Protein AF-0000000082917615 (afdb_homodimer)

Structure (mmCIF, N/CA/C/O backbone):
data_AF-0000000082917615-model_v1
#
loop_
_entity.id
_entity.type
_entity.pdbx_description
1 polymer 'RING-type domain-containing protein'
#
loop_
_atom_site.group_PDB
_atom_site.id
_atom_site.type_symbol
_atom_site.label_atom_id
_atom_site.label_alt_id
_atom_site.label_comp_id
_atom_site.label_asym_id
_atom_site.label_entity_id
_atom_site.label_seq_id
_atom_site.pdbx_PDB_ins_code
_atom_site.Cartn_x
_atom_site.Cartn_y
_atom_site.Cartn_z
_atom_site.occupancy
_atom_site.B_iso_or_equiv
_atom_site.auth_seq_id
_atom_site.auth_comp_id
_atom_site.auth_asym_id
_atom_site.auth_atom_id
_atom_site.pdbx_PDB_model_num
ATOM 1 N N . MET A 1 1 ? 18.453 4.844 -11.531 1 42.47 1 MET A N 1
ATOM 2 C CA . MET A 1 1 ? 17.359 3.93 -11.195 1 42.47 1 MET A CA 1
ATOM 3 C C . MET A 1 1 ? 17.75 3.031 -10.023 1 42.47 1 MET A C 1
ATOM 5 O O . MET A 1 1 ? 18.812 2.4 -10.047 1 42.47 1 MET A O 1
ATOM 9 N N . ASN A 1 2 ? 17.312 3.262 -8.828 1 56.78 2 ASN A N 1
ATOM 10 C CA . ASN A 1 2 ? 17.656 2.396 -7.703 1 56.78 2 ASN A CA 1
ATOM 11 C C . ASN A 1 2 ? 17.312 0.938 -7.996 1 56.78 2 ASN A C 1
ATOM 13 O O . ASN A 1 2 ? 16.219 0.631 -8.461 1 56.78 2 ASN A O 1
ATOM 17 N N . VAL A 1 3 ? 18.25 0.058 -8.102 1 67.5 3 VAL A N 1
ATOM 18 C CA . VAL A 1 3 ? 18.141 -1.36 -8.422 1 67.5 3 VAL A CA 1
ATOM 19 C C . VAL A 1 3 ? 16.969 -1.972 -7.656 1 67.5 3 VAL A C 1
ATOM 21 O O . VAL A 1 3 ? 16.375 -2.955 -8.102 1 67.5 3 VAL A O 1
ATOM 24 N N . ASP A 1 4 ? 16.578 -1.312 -6.652 1 82 4 ASP A N 1
ATOM 25 C CA . ASP A 1 4 ? 15.523 -1.866 -5.816 1 82 4 ASP A CA 1
ATOM 26 C C . ASP A 1 4 ? 14.141 -1.581 -6.414 1 82 4 ASP A C 1
ATOM 28 O O . ASP A 1 4 ? 13.133 -2.082 -5.918 1 82 4 ASP A O 1
ATOM 32 N N . ASP A 1 5 ? 14.188 -1.002 -7.613 1 92.38 5 ASP A N 1
ATOM 33 C CA . ASP A 1 5 ? 12.898 -0.649 -8.211 1 92.38 5 ASP A CA 1
ATOM 34 C C . ASP A 1 5 ? 12.68 -1.409 -9.516 1 92.38 5 ASP A C 1
ATOM 36 O O . ASP A 1 5 ? 11.805 -1.05 -10.312 1 92.38 5 ASP A O 1
ATOM 40 N N . CYS A 1 6 ? 13.539 -2.398 -9.688 1 96.88 6 CYS A N 1
ATOM 41 C CA . CYS A 1 6 ? 13.367 -3.25 -10.859 1 96.88 6 CYS A CA 1
ATOM 42 C C . CYS A 1 6 ? 13.117 -4.695 -10.453 1 96.88 6 CYS A C 1
ATOM 44 O O . CYS A 1 6 ? 13.594 -5.141 -9.406 1 96.88 6 CYS A O 1
ATOM 46 N N . CYS A 1 7 ? 12.414 -5.383 -11.281 1 98.31 7 CYS A N 1
ATOM 47 C CA . CYS A 1 7 ? 12.141 -6.801 -11.062 1 98.31 7 CYS A CA 1
ATOM 48 C C . CYS A 1 7 ? 13.43 -7.609 -11.055 1 98.31 7 CYS A C 1
ATOM 50 O O . CYS A 1 7 ? 14.273 -7.449 -11.945 1 98.31 7 CYS A O 1
ATOM 52 N N . ALA A 1 8 ? 13.602 -8.562 -10.156 1 97.5 8 ALA A N 1
ATOM 53 C CA . ALA A 1 8 ? 14.82 -9.359 -10 1 97.5 8 ALA A CA 1
ATOM 54 C C . ALA A 1 8 ? 14.922 -10.422 -11.086 1 97.5 8 ALA A C 1
ATOM 56 O O . ALA A 1 8 ? 15.969 -11.039 -11.266 1 97.5 8 ALA A O 1
ATOM 57 N N . VAL A 1 9 ? 13.844 -10.586 -11.82 1 97.38 9 VAL A N 1
ATOM 58 C CA . VAL A 1 9 ? 13.812 -11.664 -12.805 1 97.38 9 VAL A CA 1
ATOM 59 C C . VAL A 1 9 ? 13.922 -11.078 -14.211 1 97.38 9 VAL A C 1
ATOM 61 O O . VAL A 1 9 ? 14.836 -11.414 -14.969 1 97.38 9 VAL A O 1
ATOM 64 N N . CYS A 1 10 ? 13.148 -10.102 -14.578 1 97.94 10 CYS A N 1
ATOM 65 C CA . CYS A 1 10 ? 13.109 -9.625 -15.953 1 97.94 10 CYS A CA 1
ATOM 66 C C . CYS A 1 10 ? 13.773 -8.25 -16.062 1 97.94 10 CYS A C 1
ATOM 68 O O . CYS A 1 10 ? 13.93 -7.727 -17.172 1 97.94 10 CYS A O 1
ATOM 70 N N . ALA A 1 11 ? 14.016 -7.594 -15.023 1 97.25 11 ALA A N 1
ATOM 71 C CA . ALA A 1 11 ? 14.758 -6.34 -14.906 1 97.25 11 ALA A CA 1
ATOM 72 C C . ALA A 1 11 ? 13.914 -5.152 -15.352 1 97.25 11 ALA A C 1
ATOM 74 O O . ALA A 1 11 ? 14.406 -4.031 -15.461 1 97.25 11 ALA A O 1
ATOM 75 N N . GLU A 1 12 ? 12.609 -5.301 -15.562 1 97.5 12 GLU A N 1
ATOM 76 C CA . GLU A 1 12 ? 11.719 -4.18 -15.836 1 97.5 12 GLU A CA 1
ATOM 77 C C . GLU A 1 12 ? 11.391 -3.41 -14.562 1 97.5 12 GLU A C 1
ATOM 79 O O . GLU A 1 12 ? 11.469 -3.959 -13.461 1 97.5 12 GLU A O 1
ATOM 84 N N . PRO A 1 13 ? 11.008 -2.191 -14.766 1 97.19 13 PRO A N 1
ATOM 85 C CA . PRO A 1 13 ? 10.602 -1.439 -13.578 1 97.19 13 PRO A CA 1
ATOM 86 C C . PRO A 1 13 ? 9.414 -2.068 -12.852 1 97.19 13 PRO A C 1
ATOM 88 O O . PRO A 1 13 ? 8.469 -2.529 -13.5 1 97.19 13 PRO A O 1
ATOM 91 N N . LEU A 1 14 ? 9.469 -2.043 -11.5 1 98.12 14 LEU A N 1
ATOM 92 C CA . LEU A 1 14 ? 8.391 -2.588 -10.695 1 98.12 14 LEU A CA 1
ATOM 93 C C . LEU A 1 14 ? 7.215 -1.619 -10.633 1 98.12 14 LEU A C 1
ATOM 95 O O . LEU A 1 14 ? 7.383 -0.457 -10.258 1 98.12 14 LEU A O 1
ATOM 99 N N . GLU A 1 15 ? 6.121 -2.037 -11.102 1 98.19 15 GLU A N 1
ATOM 100 C CA . GLU A 1 15 ? 4.863 -1.318 -10.906 1 98.19 15 GLU A CA 1
ATOM 101 C C . GLU A 1 15 ? 3.92 -2.092 -9.992 1 98.19 15 GLU A C 1
ATOM 103 O O . GLU A 1 15 ? 3.303 -1.514 -9.102 1 98.19 15 GLU A O 1
ATOM 108 N N . TRP A 1 16 ? 3.809 -3.328 -10.305 1 98.81 16 TRP A N 1
ATOM 109 C CA . TRP A 1 16 ? 3.035 -4.289 -9.523 1 98.81 16 TRP A CA 1
ATOM 110 C C . TRP A 1 16 ? 3.92 -5.43 -9.031 1 98.81 16 TRP A C 1
ATOM 112 O O . TRP A 1 16 ? 4.926 -5.762 -9.664 1 98.81 16 TRP A O 1
ATOM 122 N N . THR A 1 17 ? 3.537 -5.98 -7.906 1 98.81 17 THR A N 1
ATOM 123 C CA . THR A 1 17 ? 4.285 -7.102 -7.344 1 98.81 17 THR A CA 1
ATOM 124 C C . THR A 1 17 ? 3.342 -8.109 -6.703 1 98.81 17 THR A C 1
ATOM 126 O O . THR A 1 17 ? 2.131 -7.887 -6.637 1 98.81 17 THR A O 1
ATOM 129 N N . GLY A 1 18 ? 3.83 -9.25 -6.367 1 98.81 18 GLY A N 1
ATOM 130 C CA . GLY A 1 18 ? 3.148 -10.227 -5.535 1 98.81 18 GLY A CA 1
ATOM 131 C C . GLY A 1 18 ? 3.732 -10.336 -4.137 1 98.81 18 GLY A C 1
ATOM 132 O O . GLY A 1 18 ? 4.945 -10.484 -3.975 1 98.81 18 GLY A O 1
ATOM 133 N N . VAL A 1 19 ? 2.828 -10.234 -3.166 1 98.62 19 VAL A N 1
ATOM 134 C CA . VAL A 1 19 ? 3.318 -10.32 -1.795 1 98.62 19 VAL A CA 1
ATOM 135 C C . VAL A 1 19 ? 2.572 -11.43 -1.05 1 98.62 19 VAL A C 1
ATOM 137 O O . VAL A 1 19 ? 1.389 -11.664 -1.304 1 98.62 19 VAL A O 1
ATOM 140 N N . SER A 1 20 ? 3.281 -12.102 -0.213 1 98.62 20 SER A N 1
ATOM 141 C CA . SER A 1 20 ? 2.721 -13.086 0.709 1 98.62 20 SER A CA 1
ATOM 142 C C . SER A 1 20 ? 3.182 -12.828 2.139 1 98.62 20 SER A C 1
ATOM 144 O O . SER A 1 20 ? 3.596 -11.711 2.473 1 98.62 20 SER A O 1
ATOM 146 N N . ILE A 1 21 ? 2.947 -13.805 2.99 1 98.12 21 ILE A N 1
ATOM 147 C CA . ILE A 1 21 ? 3.184 -13.609 4.414 1 98.12 21 ILE A CA 1
ATOM 148 C C . ILE A 1 21 ? 4.68 -13.453 4.672 1 98.12 21 ILE A C 1
ATOM 150 O O . ILE A 1 21 ? 5.082 -12.828 5.656 1 98.12 21 ILE A O 1
ATOM 154 N N . CYS A 1 22 ? 5.527 -13.922 3.732 1 98.19 22 CYS A N 1
ATOM 155 C CA . CYS A 1 22 ? 6.973 -13.82 3.92 1 98.19 22 CYS A CA 1
ATOM 156 C C . CYS A 1 22 ? 7.461 -12.406 3.627 1 98.19 22 CYS A C 1
ATOM 158 O O . CYS A 1 22 ? 8.578 -12.039 4.004 1 98.19 22 CYS A O 1
ATOM 160 N N . GLY A 1 23 ? 6.68 -11.68 2.854 1 97.12 23 GLY A N 1
ATOM 161 C CA . GLY A 1 23 ? 6.906 -10.25 2.73 1 97.12 23 GLY A CA 1
ATOM 162 C C . GLY A 1 23 ? 7.797 -9.891 1.558 1 97.12 23 GLY A C 1
ATOM 163 O O . GLY A 1 23 ? 7.984 -8.711 1.254 1 97.12 23 GLY A O 1
ATOM 164 N N . HIS A 1 24 ? 8.328 -10.836 0.822 1 98.12 24 HIS A N 1
ATOM 165 C CA . HIS A 1 24 ? 9.195 -10.523 -0.31 1 98.12 24 HIS A CA 1
ATOM 166 C C . HIS A 1 24 ? 8.391 -9.93 -1.465 1 98.12 24 HIS A C 1
ATOM 168 O O . HIS A 1 24 ? 7.277 -10.375 -1.745 1 98.12 24 HIS A O 1
ATOM 174 N N . LYS A 1 25 ? 8.977 -8.945 -2.129 1 97.88 25 LYS A N 1
ATOM 175 C CA . LYS A 1 25 ? 8.25 -8.18 -3.139 1 97.88 25 LYS A CA 1
ATOM 176 C C . LYS A 1 25 ? 9.164 -7.789 -4.297 1 97.88 25 LYS A C 1
ATOM 178 O O . LYS A 1 25 ? 8.922 -6.785 -4.969 1 97.88 25 LYS A O 1
ATOM 183 N N . GLU A 1 26 ? 10.273 -8.555 -4.539 1 97.69 26 GLU A N 1
ATOM 184 C CA . GLU A 1 26 ? 11.344 -8.164 -5.449 1 97.69 26 GLU A CA 1
ATOM 185 C C . GLU A 1 26 ? 11.016 -8.562 -6.887 1 97.69 26 GLU A C 1
ATOM 187 O O . GLU A 1 26 ? 11.742 -8.188 -7.816 1 97.69 26 GLU A O 1
ATOM 192 N N . TH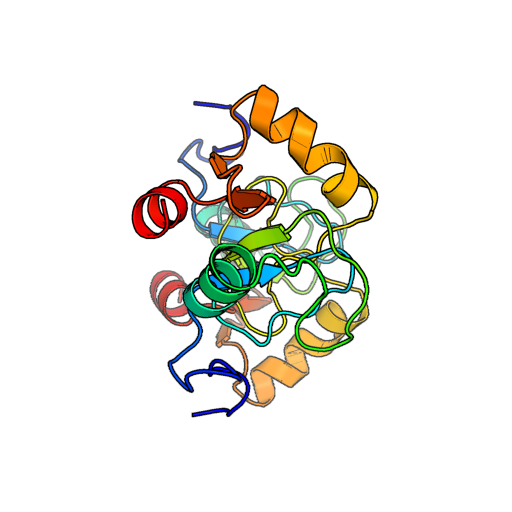R A 1 27 ? 9.953 -9.242 -7.09 1 98.31 27 THR A N 1
ATOM 193 C CA . THR A 1 27 ? 9.602 -9.734 -8.422 1 98.31 27 THR A CA 1
ATOM 194 C C . THR A 1 27 ? 8.273 -9.141 -8.883 1 98.31 27 THR A C 1
ATOM 196 O O . THR A 1 27 ? 7.324 -9.047 -8.102 1 98.31 27 THR A O 1
ATOM 199 N N . CYS A 1 28 ? 8.211 -8.773 -10.148 1 98.81 28 CYS A N 1
ATOM 200 C CA . CYS A 1 28 ? 7 -8.133 -10.656 1 98.81 28 CYS A CA 1
ATOM 201 C C . CYS A 1 28 ? 5.855 -9.133 -10.758 1 98.81 28 CYS A C 1
ATOM 203 O O . CYS A 1 28 ? 6.082 -10.344 -10.781 1 98.81 28 CYS A O 1
ATOM 205 N N . SER A 1 29 ? 4.75 -8.586 -10.875 1 98.88 29 SER A N 1
ATOM 206 C CA . SER A 1 29 ? 3.545 -9.406 -10.875 1 98.88 29 SER A CA 1
ATOM 207 C C . SER A 1 29 ? 3.529 -10.359 -12.07 1 98.88 29 SER A C 1
ATOM 209 O O . SER A 1 29 ? 3.076 -11.5 -11.961 1 98.88 29 SER A O 1
ATOM 211 N N . LYS A 1 30 ? 4.012 -9.898 -13.227 1 98.81 30 LYS A N 1
ATOM 212 C CA . LYS A 1 30 ? 4.012 -10.734 -14.43 1 98.81 30 LYS A CA 1
ATOM 213 C C . LYS A 1 30 ? 4.906 -11.961 -14.242 1 98.81 30 LYS A C 1
ATOM 215 O O . LYS A 1 30 ? 4.512 -13.078 -14.578 1 98.81 30 LYS A O 1
ATOM 220 N N . CYS A 1 31 ? 6.031 -11.766 -13.727 1 98.81 31 CYS A N 1
ATOM 221 C CA . CYS A 1 31 ? 6.969 -12.859 -13.516 1 98.81 31 CYS A CA 1
ATOM 222 C C . CYS A 1 31 ? 6.461 -13.82 -12.445 1 98.81 31 CYS A C 1
ATOM 224 O O . CYS A 1 31 ? 6.613 -15.031 -12.57 1 98.81 31 CYS A O 1
ATOM 226 N N . VAL A 1 32 ? 5.875 -13.32 -11.367 1 98.81 32 VAL A N 1
ATOM 227 C CA . VAL A 1 32 ? 5.309 -14.164 -10.32 1 98.81 32 VAL A CA 1
ATOM 228 C C . VAL A 1 32 ? 4.18 -15.023 -10.898 1 98.81 32 VAL A C 1
ATOM 230 O O . VAL A 1 32 ? 4.117 -16.234 -10.648 1 98.81 32 VAL A O 1
ATOM 233 N N . ALA A 1 33 ? 3.318 -14.359 -11.688 1 98.81 33 ALA A N 1
ATOM 234 C CA . ALA A 1 33 ? 2.207 -15.094 -12.289 1 98.81 33 ALA A CA 1
ATOM 235 C C . ALA A 1 33 ? 2.711 -16.203 -13.211 1 98.81 33 ALA A C 1
ATOM 237 O O . ALA A 1 33 ? 2.217 -17.328 -13.164 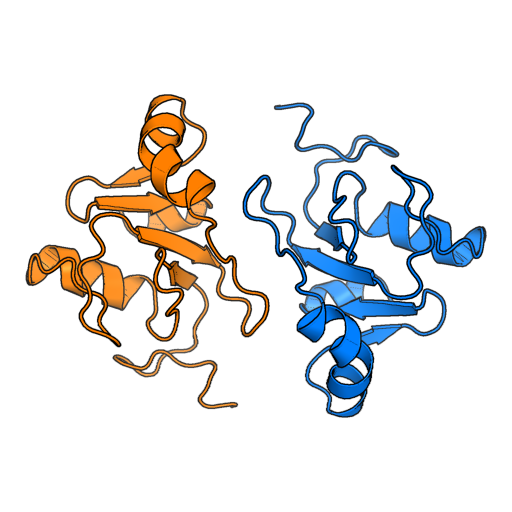1 98.81 33 ALA A O 1
ATOM 238 N N . ARG A 1 34 ? 3.682 -15.805 -13.984 1 98.5 34 ARG A N 1
ATOM 239 C CA . ARG A 1 34 ? 4.258 -16.797 -14.883 1 98.5 34 ARG A CA 1
ATOM 240 C C . ARG A 1 34 ? 4.859 -17.969 -14.109 1 98.5 34 ARG A C 1
ATOM 242 O O . ARG A 1 34 ? 4.68 -19.125 -14.492 1 98.5 34 ARG A O 1
ATOM 249 N N . TRP A 1 35 ? 5.57 -17.672 -13.055 1 98.44 35 TRP A N 1
ATOM 250 C CA . TRP A 1 35 ? 6.199 -18.688 -12.203 1 98.44 35 TRP A CA 1
ATOM 251 C C . TRP A 1 35 ? 5.164 -19.672 -11.68 1 98.44 35 TRP A C 1
ATOM 253 O O . TRP A 1 35 ? 5.359 -20.891 -11.773 1 98.44 35 TRP A O 1
ATOM 263 N N . ARG A 1 36 ? 4.117 -19.172 -11.273 1 98.38 36 ARG A N 1
ATOM 264 C CA . ARG A 1 36 ? 3.098 -20.031 -10.672 1 98.38 36 ARG A CA 1
ATOM 265 C C . ARG A 1 36 ? 2.283 -20.75 -11.75 1 98.38 36 ARG A C 1
ATOM 267 O O . ARG A 1 36 ? 1.837 -21.875 -11.547 1 98.38 36 ARG A O 1
ATOM 274 N N . PHE A 1 37 ? 2.049 -20.125 -12.828 1 98.62 37 PHE A N 1
ATOM 275 C CA . PHE A 1 37 ? 1.216 -20.688 -13.883 1 98.62 37 PHE A CA 1
ATOM 276 C C . PHE A 1 37 ? 1.97 -21.766 -14.648 1 98.62 37 PHE A C 1
ATOM 278 O O . PHE A 1 37 ? 1.432 -22.844 -14.898 1 98.62 37 PHE A O 1
ATOM 285 N N . VAL A 1 38 ? 3.166 -21.531 -15 1 98.12 38 VAL A N 1
ATOM 286 C CA . VAL A 1 38 ? 3.916 -22.422 -15.883 1 98.12 38 VAL A CA 1
ATOM 287 C C . VAL A 1 38 ? 4.605 -23.5 -15.062 1 98.12 38 VAL A C 1
ATOM 289 O O . VAL A 1 38 ? 4.523 -24.688 -15.391 1 98.12 38 VAL A O 1
ATOM 292 N N . LEU A 1 39 ? 5.238 -23.031 -13.914 1 97.94 39 LEU A N 1
ATOM 293 C CA . LEU A 1 39 ? 6.031 -23.984 -13.133 1 97.94 39 LEU A CA 1
ATOM 294 C C . LEU A 1 39 ? 5.172 -24.672 -12.078 1 97.94 39 LEU A C 1
ATOM 296 O O . LEU A 1 39 ? 5.586 -25.672 -11.484 1 97.94 39 LEU A O 1
ATOM 300 N N . LYS A 1 40 ? 4.059 -24.078 -11.773 1 97.75 40 LYS A N 1
ATOM 301 C CA . LYS A 1 40 ? 3.146 -24.594 -10.758 1 97.75 40 LYS A CA 1
ATOM 302 C C . LYS A 1 40 ? 3.828 -24.688 -9.398 1 97.75 40 LYS A C 1
ATOM 304 O O . LYS A 1 40 ? 3.623 -25.656 -8.656 1 97.75 40 LYS A O 1
ATOM 309 N N . ASP A 1 41 ? 4.711 -23.781 -9.172 1 97.88 41 ASP A N 1
ATOM 310 C CA . ASP A 1 41 ? 5.457 -23.688 -7.918 1 97.88 41 ASP A CA 1
ATOM 311 C C . ASP A 1 41 ? 4.98 -22.484 -7.086 1 97.88 41 ASP A C 1
ATOM 313 O O . ASP A 1 41 ? 5.043 -21.344 -7.539 1 97.88 41 ASP A O 1
ATOM 317 N N . THR A 1 42 ? 4.531 -22.75 -5.82 1 98.38 42 THR A N 1
ATOM 318 C CA . THR A 1 42 ? 3.949 -21.719 -4.973 1 98.38 42 THR A CA 1
ATOM 319 C C . THR A 1 42 ? 4.969 -21.203 -3.959 1 98.38 42 THR A C 1
ATOM 321 O O . THR A 1 42 ? 4.645 -20.375 -3.111 1 98.38 42 THR A O 1
ATOM 324 N N . ARG A 1 43 ? 6.16 -21.719 -4.039 1 98.44 43 ARG A N 1
ATOM 325 C CA . ARG A 1 43 ? 7.195 -21.219 -3.135 1 98.44 43 ARG A CA 1
ATOM 326 C C . ARG A 1 43 ? 7.609 -19.797 -3.496 1 98.44 43 ARG A C 1
ATOM 328 O O . ARG A 1 43 ? 7.645 -19.438 -4.676 1 98.44 43 ARG A O 1
ATOM 335 N N . CYS A 1 44 ? 7.891 -19.031 -2.498 1 98.5 44 CYS A N 1
ATOM 336 C CA . CYS A 1 44 ? 8.461 -17.703 -2.725 1 98.5 44 CYS A CA 1
ATOM 337 C C . CYS A 1 44 ? 9.711 -17.797 -3.588 1 98.5 44 CYS A C 1
ATOM 339 O O . CYS A 1 44 ? 10.578 -18.641 -3.355 1 98.5 44 CYS A O 1
ATOM 341 N N . MET A 1 45 ? 9.891 -16.875 -4.547 1 96.94 45 MET A N 1
ATOM 342 C CA . MET A 1 45 ? 11.016 -16.922 -5.48 1 96.94 45 MET A CA 1
ATOM 343 C C . MET A 1 45 ? 12.305 -16.469 -4.805 1 96.94 45 MET A C 1
ATOM 345 O O . MET A 1 45 ? 13.398 -16.672 -5.332 1 96.94 45 MET A O 1
ATOM 349 N N . VAL A 1 46 ? 12.156 -15.938 -3.633 1 97.25 46 VAL A N 1
ATOM 350 C CA . VAL A 1 46 ? 13.297 -15.359 -2.941 1 97.25 46 VAL A CA 1
ATOM 351 C C . VAL A 1 46 ? 13.719 -16.266 -1.786 1 97.25 46 VAL A C 1
ATOM 353 O O . VAL A 1 46 ? 14.875 -16.703 -1.713 1 97.25 46 VAL A O 1
ATOM 356 N N . CYS A 1 47 ? 12.781 -16.719 -0.943 1 98.44 47 CYS A N 1
ATOM 357 C CA . CYS A 1 47 ? 13.156 -17.438 0.27 1 98.44 47 CYS A CA 1
ATOM 358 C C . CYS A 1 47 ? 12.773 -18.906 0.166 1 98.44 47 CYS A C 1
ATOM 360 O O . CYS A 1 47 ? 13.102 -19.703 1.048 1 98.44 47 CYS A O 1
ATOM 362 N N . LYS A 1 48 ? 12.023 -19.203 -0.698 1 98.19 48 LYS A N 1
ATOM 363 C CA . LYS A 1 48 ? 11.664 -20.562 -1.073 1 98.19 48 LYS A CA 1
ATOM 364 C C . LYS A 1 48 ? 10.656 -21.156 -0.093 1 98.19 48 LYS A C 1
ATOM 366 O O . LYS A 1 48 ? 10.312 -22.328 -0.181 1 98.19 48 LYS A O 1
ATOM 371 N N . THR A 1 49 ? 10.141 -20.391 0.793 1 98.56 49 THR A N 1
ATOM 372 C CA . THR A 1 49 ? 9.086 -20.875 1.68 1 98.56 49 THR A CA 1
ATOM 373 C C . THR A 1 49 ? 7.777 -21.047 0.92 1 98.56 49 THR A C 1
ATOM 375 O O . THR A 1 49 ? 7.473 -20.266 0.016 1 98.56 49 THR A O 1
ATOM 378 N N . GLU A 1 50 ? 7.043 -22.062 1.34 1 98.62 50 GLU A N 1
ATOM 379 C CA . GLU A 1 50 ? 5.746 -22.297 0.717 1 98.62 50 GLU A CA 1
ATOM 380 C C . GLU A 1 50 ? 4.789 -21.125 0.971 1 98.62 50 GLU A C 1
ATOM 382 O O . GLU A 1 50 ? 4.574 -20.734 2.119 1 98.62 50 GLU A O 1
ATOM 387 N N . GLN A 1 51 ? 4.289 -20.578 -0.066 1 98.5 51 GLN A N 1
ATOM 388 C CA . GLN A 1 51 ? 3.324 -19.484 -0.027 1 98.5 51 GLN A CA 1
ATOM 389 C C . GLN A 1 51 ? 2.084 -19.812 -0.85 1 98.5 51 GLN A C 1
ATOM 391 O O . GLN A 1 51 ? 1.969 -19.406 -2.006 1 98.5 51 GLN A O 1
ATOM 396 N N . PRO A 1 52 ? 1.162 -20.5 -0.316 1 98.31 52 PRO A N 1
ATOM 397 C CA . PRO A 1 52 ? 0.011 -20.969 -1.091 1 98.31 52 PRO A CA 1
ATOM 398 C C . PRO A 1 52 ? -0.818 -19.812 -1.669 1 98.31 52 PRO A C 1
ATOM 400 O O . PRO A 1 52 ? -1.441 -19.969 -2.723 1 98.31 52 PRO A O 1
ATOM 403 N N . ARG A 1 53 ? -0.876 -18.703 -0.972 1 98.62 53 ARG A N 1
ATOM 404 C CA . ARG A 1 53 ? -1.636 -17.531 -1.428 1 98.62 53 ARG A CA 1
ATOM 405 C C . ARG A 1 53 ? -0.719 -16.344 -1.666 1 98.62 53 ARG A C 1
ATOM 407 O O . ARG A 1 53 ? 0.231 -16.125 -0.912 1 98.62 53 ARG A O 1
ATOM 414 N N . ILE A 1 54 ? -1.067 -15.594 -2.678 1 98.81 54 ILE A N 1
ATOM 415 C CA . ILE A 1 54 ? -0.279 -14.414 -3.006 1 98.81 54 ILE A CA 1
ATOM 416 C C . ILE A 1 54 ? -1.208 -13.258 -3.361 1 98.81 54 ILE A C 1
ATOM 418 O O . ILE A 1 54 ? -2.223 -13.453 -4.035 1 98.81 54 ILE A O 1
ATOM 422 N N . LEU A 1 55 ? -0.918 -12.125 -2.791 1 98.94 55 LEU A N 1
ATOM 423 C CA . LEU A 1 55 ? -1.64 -10.906 -3.145 1 98.94 55 LEU A CA 1
ATOM 424 C C . LEU A 1 55 ? -0.855 -10.086 -4.16 1 98.94 55 LEU A C 1
ATOM 426 O O . LEU A 1 55 ? 0.289 -9.703 -3.908 1 98.94 55 LEU A O 1
ATOM 430 N N . PHE A 1 56 ? -1.419 -9.891 -5.293 1 98.94 56 PHE A N 1
ATOM 431 C CA . PHE A 1 56 ? -0.873 -8.961 -6.277 1 98.94 56 PHE A CA 1
ATOM 432 C C . PHE A 1 56 ? -1.336 -7.535 -5.992 1 98.94 56 PHE A C 1
ATOM 434 O O . PHE A 1 56 ? -2.537 -7.27 -5.914 1 98.94 56 PHE A O 1
ATOM 441 N N . THR A 1 57 ? -0.405 -6.629 -5.824 1 98.88 57 THR A N 1
ATOM 442 C CA . THR A 1 57 ? -0.693 -5.27 -5.379 1 98.88 57 THR A CA 1
ATOM 443 C C . THR A 1 57 ? 0.309 -4.281 -5.973 1 98.88 57 THR A C 1
ATOM 445 O O . THR A 1 57 ? 1.281 -4.688 -6.613 1 98.88 57 THR A O 1
ATOM 448 N N . ARG A 1 58 ? 0.012 -3.045 -5.852 1 98.5 58 ARG A N 1
ATOM 449 C CA . ARG A 1 58 ? 0.912 -2 -6.328 1 98.5 58 ARG A CA 1
ATOM 450 C C . ARG A 1 58 ? 2.23 -2.021 -5.562 1 98.5 58 ARG A C 1
ATOM 452 O O . ARG A 1 58 ? 2.242 -2.166 -4.34 1 98.5 58 ARG A O 1
ATOM 459 N N . PHE A 1 59 ? 3.316 -1.93 -6.371 1 98.38 59 PHE A N 1
ATOM 460 C CA . PHE A 1 59 ? 4.629 -1.794 -5.75 1 98.38 59 PHE A CA 1
ATOM 461 C C . PHE A 1 59 ? 4.883 -0.353 -5.328 1 98.38 59 PHE A C 1
ATOM 463 O O . PHE A 1 59 ? 4.781 0.567 -6.141 1 98.38 59 PHE A O 1
ATOM 470 N N . MET A 1 60 ? 5.199 -0.172 -4.062 1 97.19 60 MET A N 1
ATOM 471 C CA . MET A 1 60 ? 5.445 1.161 -3.516 1 97.19 60 MET A CA 1
ATOM 472 C C . MET A 1 60 ? 6.734 1.189 -2.705 1 97.19 60 MET A C 1
ATOM 474 O O . MET A 1 60 ? 6.793 1.814 -1.644 1 97.19 60 MET A O 1
ATOM 478 N N . GLY A 1 61 ? 7.742 0.407 -3.205 1 95.31 61 GLY A N 1
ATOM 479 C CA . GLY A 1 61 ? 8.992 0.348 -2.471 1 95.31 61 GLY A CA 1
ATOM 480 C C . GLY A 1 61 ? 8.828 -0.127 -1.039 1 95.31 61 GLY A C 1
ATOM 481 O O . GLY A 1 61 ? 8.172 -1.14 -0.789 1 95.31 61 GLY A O 1
ATOM 482 N N . ASP A 1 62 ? 9.406 0.58 -0.101 1 95.06 62 ASP A N 1
ATOM 483 C CA . ASP A 1 62 ? 9.367 0.227 1.315 1 95.06 62 ASP A CA 1
ATOM 484 C C . ASP A 1 62 ? 7.957 0.357 1.881 1 95.06 62 ASP A C 1
ATOM 486 O O . ASP A 1 62 ? 7.672 -0.145 2.971 1 95.06 62 ASP A O 1
ATOM 490 N N . PHE A 1 63 ? 7.086 0.992 1.137 1 96.88 63 PHE A N 1
ATOM 491 C CA . PHE A 1 63 ? 5.742 1.263 1.629 1 96.88 63 PHE A CA 1
ATOM 492 C C . PHE A 1 63 ? 4.734 0.306 1.004 1 96.88 63 PHE A C 1
ATOM 494 O O . PHE A 1 63 ? 3.523 0.472 1.174 1 96.88 63 PHE A O 1
ATOM 501 N N . THR A 1 64 ? 5.211 -0.733 0.335 1 97.88 64 THR A N 1
ATOM 502 C CA . THR A 1 64 ? 4.348 -1.759 -0.238 1 97.88 64 THR A CA 1
ATOM 503 C C . THR A 1 64 ? 3.572 -2.488 0.856 1 97.88 64 THR A C 1
ATOM 505 O O . THR A 1 64 ? 4.094 -2.713 1.949 1 97.88 64 THR A O 1
ATOM 508 N N . THR A 1 65 ? 2.35 -2.83 0.494 1 97.5 65 THR A N 1
ATOM 509 C CA . THR A 1 65 ? 1.461 -3.555 1.395 1 97.5 65 THR A CA 1
ATOM 510 C C . THR A 1 65 ? 2.172 -4.762 2.002 1 97.5 65 THR A C 1
ATOM 512 O O . THR A 1 65 ? 2.842 -5.516 1.294 1 97.5 65 THR A O 1
ATOM 515 N N . ARG A 1 66 ? 2.047 -4.871 3.309 1 95.94 66 ARG A N 1
ATOM 516 C CA . ARG A 1 66 ? 2.455 -6.074 4.027 1 95.94 66 ARG A CA 1
ATOM 517 C C . ARG A 1 66 ? 1.249 -6.785 4.633 1 95.94 66 ARG A C 1
ATOM 519 O O . ARG A 1 66 ? 0.425 -6.164 5.305 1 95.94 66 ARG A O 1
ATOM 526 N N . LEU A 1 67 ? 1.183 -8 4.418 1 97.62 67 LEU A N 1
ATOM 527 C CA . LEU A 1 67 ? 0.043 -8.734 4.953 1 97.62 67 LEU A CA 1
ATOM 528 C C . LEU A 1 67 ? 0.3 -9.164 6.395 1 97.62 67 LEU A C 1
ATOM 530 O O . LEU A 1 67 ? 1.331 -9.773 6.691 1 97.62 67 LEU A O 1
ATOM 534 N N . THR A 1 68 ? -0.637 -8.883 7.227 1 95.38 68 THR A N 1
ATOM 535 C CA . THR A 1 68 ? -0.646 -9.547 8.523 1 95.38 68 THR A CA 1
ATOM 536 C C . THR A 1 68 ? -1.103 -10.992 8.391 1 95.38 68 THR A C 1
ATOM 538 O O . THR A 1 68 ? -1.657 -11.383 7.359 1 95.38 68 THR A O 1
ATOM 541 N N . ALA A 1 69 ? -0.888 -11.758 9.445 1 96.94 69 ALA A N 1
ATOM 542 C CA . ALA A 1 69 ? -1.364 -13.141 9.453 1 96.94 69 ALA A CA 1
ATOM 543 C C . ALA A 1 69 ? -2.873 -13.195 9.227 1 96.94 69 ALA A C 1
ATOM 545 O O . ALA A 1 69 ? -3.365 -14.055 8.484 1 96.94 69 ALA A O 1
ATOM 546 N N . GLU A 1 70 ? -3.561 -12.297 9.82 1 96.75 70 GLU A N 1
ATOM 547 C CA . GLU A 1 70 ? -5.012 -12.242 9.695 1 96.75 70 GLU A CA 1
ATOM 548 C C . GLU A 1 70 ? -5.434 -11.93 8.258 1 96.75 70 GLU A C 1
ATOM 550 O O . GLU A 1 70 ? -6.312 -12.586 7.707 1 96.75 70 GLU A O 1
ATOM 555 N N . GLN A 1 71 ? -4.816 -10.977 7.719 1 97.25 71 GLN A N 1
ATOM 556 C CA . GLN A 1 71 ? -5.141 -10.586 6.348 1 97.25 71 GLN A CA 1
ATOM 557 C C . GLN A 1 71 ? -4.855 -11.727 5.371 1 97.25 71 GLN A C 1
ATOM 559 O O . GLN A 1 71 ? -5.648 -11.992 4.469 1 97.25 71 GLN A O 1
ATOM 564 N N . TYR A 1 72 ? -3.727 -12.32 5.609 1 98.38 72 TYR A N 1
ATOM 565 C CA . TYR A 1 72 ? -3.322 -13.438 4.762 1 98.38 72 TYR A CA 1
ATOM 566 C C . TYR A 1 72 ? -4.348 -14.562 4.82 1 98.38 72 TYR A C 1
ATOM 568 O O . TYR A 1 72 ? -4.766 -15.086 3.783 1 98.38 72 TYR A O 1
ATOM 576 N N . ASP A 1 73 ? -4.793 -14.906 5.98 1 98.06 73 ASP A N 1
ATOM 577 C CA . ASP A 1 73 ? -5.734 -16 6.184 1 98.06 73 ASP A CA 1
ATOM 578 C C . ASP A 1 73 ? -7.121 -15.641 5.648 1 98.06 73 ASP A C 1
ATOM 580 O O . ASP A 1 73 ? -7.906 -16.531 5.309 1 98.06 73 ASP A O 1
ATOM 584 N N . ASP A 1 74 ? -7.332 -14.422 5.48 1 98.06 74 ASP A N 1
ATOM 585 C CA . ASP A 1 74 ? -8.664 -13.938 5.137 1 98.06 74 ASP A CA 1
ATOM 586 C C . ASP A 1 74 ? -8.805 -13.75 3.627 1 98.06 74 ASP A C 1
ATOM 588 O O . ASP A 1 74 ? -9.898 -13.445 3.133 1 98.06 74 ASP A O 1
ATOM 592 N N . LEU A 1 75 ? -7.812 -13.922 2.857 1 98.62 75 LEU A N 1
ATOM 593 C CA . LEU A 1 75 ? -7.816 -13.625 1.43 1 98.62 75 LEU A CA 1
ATOM 594 C C . LEU A 1 75 ? -8.891 -14.422 0.707 1 98.62 75 LEU A C 1
ATOM 596 O O . LEU A 1 75 ? -9.625 -13.875 -0.126 1 98.62 75 LEU A O 1
ATOM 600 N N . LYS A 1 76 ? -9.023 -15.656 1.047 1 98.31 76 LYS A N 1
ATOM 601 C CA . LYS A 1 76 ? -10.016 -16.5 0.382 1 98.31 76 LYS A CA 1
ATOM 602 C C . LYS A 1 76 ? -11.438 -16 0.667 1 98.31 76 LYS A C 1
ATOM 604 O O . LYS A 1 76 ? -12.25 -15.875 -0.249 1 98.31 76 LYS A O 1
ATOM 609 N N . ARG A 1 77 ? -11.711 -15.805 1.891 1 98.56 77 ARG A N 1
ATOM 610 C CA . ARG A 1 77 ? -13.023 -15.297 2.271 1 98.56 77 ARG A CA 1
ATOM 611 C C . ARG A 1 77 ? -13.328 -13.977 1.569 1 98.56 77 ARG A C 1
ATOM 613 O O . ARG A 1 77 ? -14.445 -13.766 1.096 1 98.56 77 ARG A O 1
ATOM 620 N N . ARG A 1 78 ? -12.383 -13.125 1.474 1 98.12 78 ARG A N 1
ATOM 621 C CA . ARG A 1 78 ? -12.562 -11.82 0.834 1 98.12 78 ARG A CA 1
ATOM 622 C C . ARG A 1 78 ? -12.852 -11.977 -0.654 1 98.12 78 ARG A C 1
ATOM 624 O O . ARG A 1 78 ? -13.648 -11.227 -1.219 1 98.12 78 ARG A O 1
ATOM 631 N N . ALA A 1 79 ? -12.18 -12.891 -1.236 1 98.5 79 ALA A N 1
ATOM 632 C CA . ALA A 1 79 ? -12.453 -13.188 -2.641 1 98.5 79 ALA A CA 1
ATOM 633 C C . ALA A 1 79 ? -13.875 -13.719 -2.824 1 98.5 79 ALA A C 1
ATOM 635 O O . ALA A 1 79 ? -14.586 -13.305 -3.748 1 98.5 79 ALA A O 1
ATOM 636 N N . ASP A 1 80 ? -14.28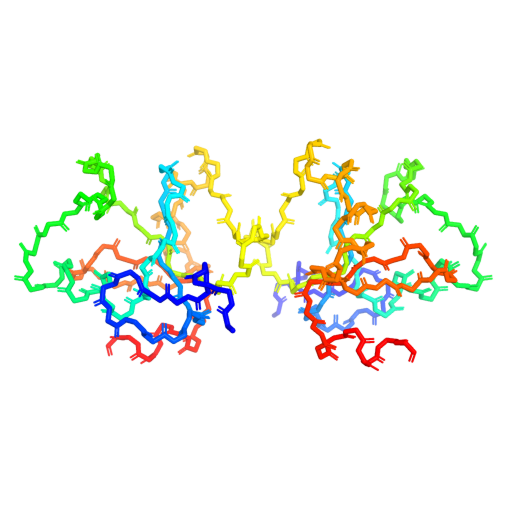1 -14.562 -1.94 1 98.25 80 ASP A N 1
ATOM 637 C CA . ASP A 1 80 ? -15.625 -15.141 -1.994 1 98.25 80 ASP A CA 1
ATOM 638 C C . ASP A 1 80 ? -16.688 -14.062 -1.859 1 98.25 80 ASP A C 1
ATOM 640 O O . ASP A 1 80 ? -17.766 -14.148 -2.473 1 98.25 80 ASP A O 1
ATOM 644 N N . ASN A 1 81 ? -16.406 -13.031 -1.188 1 97.31 81 ASN A N 1
ATOM 645 C CA . ASN A 1 81 ? -17.359 -11.953 -0.942 1 97.31 81 ASN A CA 1
ATOM 646 C C . ASN A 1 81 ? -17.234 -10.844 -1.984 1 97.31 81 ASN A C 1
ATOM 648 O O . ASN A 1 81 ? -17.922 -9.828 -1.9 1 97.31 81 ASN A O 1
ATOM 652 N N . GLY A 1 82 ? -16.281 -10.938 -2.844 1 97.06 82 GLY A N 1
ATOM 653 C CA . GLY A 1 82 ? -16.141 -9.984 -3.932 1 97.06 82 GLY A CA 1
ATOM 654 C C . GLY A 1 82 ? -15.297 -8.781 -3.561 1 97.06 82 GLY A C 1
ATOM 655 O O . GLY A 1 82 ? -15.305 -7.77 -4.266 1 97.06 82 GLY A O 1
ATOM 656 N N . GLU A 1 83 ? -14.578 -8.859 -2.443 1 96.81 83 GLU A N 1
ATOM 657 C CA . GLU A 1 83 ? -13.781 -7.73 -1.976 1 96.81 83 GLU A CA 1
ATOM 658 C C . GLU A 1 83 ? -12.445 -7.66 -2.709 1 96.81 83 GLU A C 1
ATOM 660 O O . GLU A 1 83 ? -11.828 -6.594 -2.789 1 96.81 83 GLU A O 1
ATOM 665 N N . VAL A 1 84 ? -11.945 -8.781 -3.174 1 98.56 84 VAL A N 1
ATOM 666 C CA . VAL A 1 84 ? -10.766 -8.867 -4.031 1 98.56 84 VAL A CA 1
ATOM 667 C C . VAL A 1 84 ? -11.039 -9.828 -5.184 1 98.56 84 VAL A C 1
ATOM 669 O O . VAL A 1 84 ? -11.961 -10.648 -5.121 1 98.56 84 VAL A O 1
ATOM 672 N N . ASN A 1 85 ? -10.281 -9.656 -6.281 1 98.88 85 ASN A N 1
ATOM 673 C CA . ASN A 1 85 ? -10.391 -10.586 -7.398 1 98.88 85 ASN A CA 1
ATOM 674 C C . ASN A 1 85 ? -9.453 -11.773 -7.234 1 98.88 85 ASN A C 1
ATOM 676 O O . ASN A 1 85 ? -8.5 -11.711 -6.449 1 98.88 85 ASN A O 1
ATOM 680 N N . TYR A 1 86 ? -9.797 -12.859 -7.871 1 98.88 86 TYR A N 1
ATOM 681 C CA . TYR A 1 86 ? -9.07 -14.109 -7.641 1 98.88 86 TYR A CA 1
ATOM 682 C C . TYR A 1 86 ? -8.852 -14.852 -8.953 1 98.88 86 TYR A C 1
ATOM 684 O O . TYR A 1 86 ? -9.75 -14.93 -9.789 1 98.88 86 TYR A O 1
ATOM 692 N N . ILE A 1 87 ? -7.609 -15.336 -9.203 1 98.81 87 ILE A N 1
ATOM 693 C CA . ILE A 1 87 ? -7.289 -16.25 -10.289 1 98.81 87 ILE A CA 1
ATOM 694 C C . ILE A 1 87 ? -6.867 -17.609 -9.719 1 98.81 87 ILE A C 1
ATOM 696 O O . ILE A 1 87 ? -5.801 -17.719 -9.109 1 98.81 87 ILE A O 1
ATOM 700 N N . ALA A 1 88 ? -7.555 -18.641 -9.984 1 98.25 88 ALA A N 1
ATOM 701 C CA . ALA A 1 88 ? -7.344 -19.969 -9.422 1 98.25 88 ALA A CA 1
ATOM 702 C C . ALA A 1 88 ? -6.051 -20.594 -9.945 1 98.25 88 ALA A C 1
ATOM 704 O O . ALA A 1 88 ? -5.293 -21.203 -9.18 1 98.25 88 ALA A O 1
ATOM 705 N N . ALA A 1 89 ? -5.797 -20.359 -11.211 1 98.06 89 ALA A N 1
ATOM 706 C CA . ALA A 1 89 ? -4.668 -21.031 -11.859 1 98.06 89 ALA A CA 1
ATOM 707 C C . ALA A 1 89 ? -3.35 -20.656 -11.188 1 98.06 89 ALA A C 1
ATOM 709 O O . ALA A 1 89 ? -2.371 -21.406 -11.273 1 98.06 89 ALA A O 1
ATOM 710 N N . ILE A 1 90 ? -3.309 -19.547 -10.492 1 98.62 90 ILE A N 1
ATOM 711 C CA . ILE A 1 90 ? -2.061 -19.109 -9.867 1 98.62 90 ILE A CA 1
ATOM 712 C C . ILE A 1 90 ? -2.285 -18.859 -8.383 1 98.62 90 ILE A C 1
ATOM 714 O O . ILE A 1 90 ? -1.418 -18.312 -7.699 1 98.62 90 ILE A O 1
ATOM 718 N N . GLU A 1 91 ? -3.439 -19.25 -7.875 1 98.25 91 GLU A N 1
ATOM 719 C CA . GLU A 1 91 ? -3.816 -18.953 -6.492 1 98.25 91 GLU A CA 1
ATOM 720 C C . GLU A 1 91 ? -3.473 -17.516 -6.117 1 98.25 91 GLU A C 1
ATOM 722 O O . GLU A 1 91 ? -2.818 -17.281 -5.102 1 98.25 91 GLU A O 1
ATOM 727 N N . GLY A 1 92 ? -3.904 -16.625 -7.004 1 98.88 92 GLY A N 1
ATOM 728 C CA . GLY A 1 92 ? -3.541 -15.219 -6.875 1 98.88 92 GLY A CA 1
ATOM 729 C C . GLY A 1 92 ? -4.727 -14.32 -6.574 1 98.88 92 GLY A C 1
ATOM 730 O O . GLY A 1 92 ? -5.785 -14.453 -7.191 1 98.88 92 GLY A O 1
ATOM 731 N N . TYR A 1 93 ? -4.582 -13.445 -5.609 1 98.94 93 TYR A N 1
ATOM 732 C CA . TYR A 1 93 ? -5.578 -12.453 -5.211 1 98.94 93 TYR A CA 1
ATOM 733 C C . TYR A 1 93 ? -5.145 -11.055 -5.621 1 98.94 93 TYR A C 1
ATOM 735 O O . TYR A 1 93 ? -3.953 -10.734 -5.617 1 98.94 93 TYR A O 1
ATOM 743 N N . PHE A 1 94 ? -6.09 -10.219 -5.98 1 98.94 94 PHE A N 1
ATOM 744 C CA . PHE A 1 94 ? -5.797 -8.891 -6.504 1 98.94 94 PHE A CA 1
ATOM 745 C C . PHE A 1 94 ? -6.629 -7.832 -5.789 1 98.94 94 PHE A C 1
ATOM 747 O O . PHE A 1 94 ? -7.855 -7.926 -5.742 1 98.94 94 PHE A O 1
ATOM 754 N N . ASN A 1 95 ? -5.941 -6.785 -5.328 1 98.38 95 ASN A N 1
ATOM 755 C CA . ASN A 1 95 ? -6.699 -5.723 -4.676 1 98.38 95 ASN A CA 1
ATOM 756 C C . ASN A 1 95 ? -6.938 -4.547 -5.621 1 98.38 95 ASN A C 1
ATOM 758 O O . ASN A 1 95 ? -7.559 -3.553 -5.238 1 98.38 95 ASN A O 1
ATOM 762 N N . ASP A 1 96 ? -6.508 -4.652 -6.82 1 98.38 96 ASP A N 1
ATOM 763 C CA . ASP A 1 96 ? -6.797 -3.697 -7.883 1 98.38 96 ASP A CA 1
ATOM 764 C C . ASP A 1 96 ? -7.469 -4.387 -9.07 1 98.38 96 ASP A C 1
ATOM 766 O O . ASP A 1 96 ? -6.848 -5.203 -9.75 1 98.38 96 ASP A O 1
ATOM 770 N N . PRO A 1 97 ? -8.719 -3.996 -9.352 1 98.06 97 PRO A N 1
ATOM 771 C CA . PRO A 1 97 ? -9.453 -4.699 -10.406 1 98.06 97 PRO A CA 1
ATOM 772 C C . PRO A 1 97 ? -8.836 -4.5 -11.789 1 98.06 97 PRO A C 1
ATOM 774 O O . PRO A 1 97 ? -8.938 -5.379 -12.648 1 98.06 97 PRO A O 1
ATOM 777 N N . ASN A 1 98 ? -8.266 -3.35 -11.992 1 98.12 98 ASN A N 1
ATOM 778 C CA . ASN A 1 98 ? -7.625 -3.129 -13.281 1 98.12 98 ASN A CA 1
ATOM 779 C C . ASN A 1 98 ? -6.414 -4.039 -13.477 1 98.12 98 ASN A C 1
ATOM 781 O O . ASN A 1 98 ? -6.207 -4.586 -14.555 1 98.12 98 ASN A O 1
ATOM 785 N N . HIS A 1 99 ? -5.641 -4.148 -12.406 1 98.81 99 HIS A N 1
ATOM 786 C CA . HIS A 1 99 ? -4.496 -5.051 -12.492 1 98.81 99 HIS A CA 1
ATOM 787 C C . HIS A 1 99 ? -4.945 -6.492 -12.688 1 98.81 99 HIS A C 1
ATOM 789 O O . HIS A 1 99 ? -4.32 -7.246 -13.438 1 98.81 99 HIS A O 1
ATOM 795 N N . TYR A 1 100 ? -5.984 -6.852 -12.016 1 98.88 100 TYR A N 1
ATOM 796 C CA . TYR A 1 100 ? -6.57 -8.172 -12.195 1 98.88 100 TYR A CA 1
ATOM 797 C C . TYR A 1 100 ? -6.863 -8.445 -13.672 1 98.88 100 TYR A C 1
ATOM 799 O O . TYR A 1 100 ? -6.512 -9.5 -14.195 1 98.88 100 TYR A O 1
ATOM 807 N N . GLN A 1 101 ? -7.449 -7.484 -14.375 1 98.75 101 GLN A N 1
ATOM 808 C CA . GLN A 1 101 ? -7.824 -7.633 -15.773 1 98.75 101 GLN A CA 1
ATOM 809 C C . GLN A 1 101 ? -6.59 -7.781 -16.656 1 98.75 101 GLN A C 1
ATOM 811 O O . GLN A 1 101 ? -6.625 -8.484 -17.672 1 98.75 101 GLN A O 1
ATOM 816 N N . GLN A 1 102 ? -5.516 -7.188 -16.266 1 98.38 102 GLN A N 1
ATOM 817 C CA . GLN A 1 102 ? -4.281 -7.227 -17.047 1 98.38 102 GLN A CA 1
ATOM 818 C C . GLN A 1 102 ? -3.629 -8.609 -16.969 1 98.38 102 GLN A C 1
ATOM 820 O O . GLN A 1 102 ? -2.93 -9.016 -17.906 1 98.38 102 GLN A O 1
ATOM 825 N N . ILE A 1 103 ? -3.838 -9.266 -15.875 1 98.5 103 ILE A N 1
ATOM 826 C CA . ILE A 1 103 ? -3.133 -10.523 -15.633 1 98.5 103 ILE A CA 1
ATOM 827 C C . ILE A 1 103 ? -4.008 -11.695 -16.062 1 98.5 103 ILE A C 1
ATOM 829 O O . ILE A 1 103 ? -3.506 -12.719 -16.531 1 98.5 103 ILE A O 1
ATOM 833 N N . LYS A 1 104 ? -5.266 -11.656 -15.852 1 95.94 104 LYS A N 1
ATOM 834 C CA . LYS A 1 104 ? -6.191 -12.766 -16.078 1 95.94 104 LYS A CA 1
ATOM 835 C C . LYS A 1 104 ? -6.168 -13.219 -17.531 1 95.94 104 LYS A C 1
ATOM 837 O O . LYS A 1 104 ? -5.977 -12.406 -18.438 1 95.94 104 LYS A O 1
ATOM 842 N N . MET B 1 1 ? -21.672 1.867 -3.359 1 43.53 1 MET B N 1
ATOM 843 C CA . MET B 1 1 ? -20.391 2.428 -2.955 1 43.53 1 MET B CA 1
ATOM 844 C C . MET B 1 1 ? -20.109 2.135 -1.486 1 43.53 1 MET B C 1
ATOM 846 O O . MET B 1 1 ? -20.953 2.385 -0.625 1 43.53 1 MET B O 1
ATOM 850 N N . ASN B 1 2 ? -19.281 1.198 -1.127 1 57.78 2 ASN B N 1
ATOM 851 C CA . ASN B 1 2 ? -18.984 0.915 0.271 1 57.78 2 ASN B CA 1
ATOM 852 C C . ASN B 1 2 ? -18.516 2.17 1.01 1 57.78 2 ASN B C 1
ATOM 854 O O . ASN B 1 2 ? -17.656 2.902 0.522 1 57.78 2 ASN B O 1
ATOM 858 N N . VAL B 1 3 ? -19.25 2.703 1.93 1 68.88 3 VAL B N 1
ATOM 859 C CA . VAL B 1 3 ? -19.016 3.916 2.707 1 68.88 3 VAL B CA 1
ATOM 860 C C . VAL B 1 3 ? -17.547 3.965 3.158 1 68.88 3 VAL B C 1
ATOM 862 O O . VAL B 1 3 ? -17 5.047 3.375 1 68.88 3 VAL B O 1
ATOM 865 N N . ASP B 1 4 ? -16.969 2.863 3.143 1 82.75 4 ASP B N 1
ATOM 866 C CA . ASP B 1 4 ? -15.594 2.805 3.629 1 82.75 4 ASP B CA 1
ATOM 867 C C . ASP B 1 4 ? -14.609 3.268 2.557 1 82.75 4 ASP B C 1
ATOM 869 O O . ASP B 1 4 ? -13.414 3.412 2.822 1 82.75 4 ASP B O 1
ATOM 873 N N . ASP B 1 5 ? -15.195 3.727 1.453 1 92.62 5 ASP B N 1
ATOM 874 C CA . ASP B 1 5 ? -14.312 4.133 0.364 1 92.62 5 ASP B CA 1
ATOM 875 C C . ASP B 1 5 ? -14.469 5.621 0.057 1 92.62 5 ASP B C 1
ATOM 877 O O . ASP B 1 5 ? -14.023 6.094 -0.993 1 92.62 5 ASP B O 1
ATOM 881 N N . CYS B 1 6 ? -15.148 6.262 0.991 1 96.88 6 CYS B N 1
ATOM 882 C CA . CYS B 1 6 ? -15.289 7.707 0.849 1 96.88 6 CYS B CA 1
ATOM 883 C C . CYS B 1 6 ? -14.664 8.438 2.031 1 96.88 6 CYS B C 1
ATOM 885 O O . CYS B 1 6 ? -14.633 7.91 3.145 1 96.88 6 CYS B O 1
ATOM 887 N N . CYS B 1 7 ? -14.211 9.617 1.773 1 98.31 7 CYS B N 1
ATOM 888 C CA . CYS B 1 7 ? -13.641 10.461 2.816 1 98.31 7 CYS B CA 1
ATOM 889 C C . CYS B 1 7 ? -14.68 10.789 3.883 1 98.31 7 CYS B C 1
ATOM 891 O O . CYS B 1 7 ? -15.805 11.172 3.561 1 98.31 7 CYS B O 1
ATOM 893 N N . ALA B 1 8 ? -14.336 10.766 5.148 1 97.56 8 ALA B N 1
ATOM 894 C CA . ALA B 1 8 ? -15.25 10.992 6.266 1 97.56 8 ALA B CA 1
ATOM 895 C C . ALA B 1 8 ? -15.57 12.469 6.426 1 97.56 8 ALA B C 1
ATOM 897 O O . ALA B 1 8 ? -16.5 12.836 7.16 1 97.56 8 ALA B O 1
ATOM 898 N N . VAL B 1 9 ? -14.836 13.289 5.711 1 97.38 9 VAL B N 1
ATOM 899 C CA . VAL B 1 9 ? -15 14.727 5.887 1 97.38 9 VAL B CA 1
ATOM 900 C C . VAL B 1 9 ? -15.727 15.32 4.68 1 97.38 9 VAL B C 1
ATOM 902 O O . VAL B 1 9 ? -16.781 15.93 4.824 1 97.38 9 VAL B O 1
ATOM 905 N N . CYS B 1 10 ? -15.328 15.055 3.482 1 98 10 CYS B N 1
ATOM 906 C CA . CYS B 1 10 ? -15.891 15.719 2.311 1 98 10 CYS B CA 1
ATOM 907 C C . CYS B 1 10 ? -16.766 14.758 1.511 1 98 10 CYS B C 1
ATOM 909 O O . CYS B 1 10 ? -17.406 15.156 0.537 1 98 10 CYS B O 1
ATOM 911 N N . ALA B 1 11 ? -16.703 13.523 1.739 1 97.25 11 ALA B N 1
ATOM 912 C CA . ALA B 1 11 ? -17.547 12.461 1.188 1 97.25 11 ALA B CA 1
ATOM 913 C C . ALA B 1 11 ? -17.125 12.117 -0.241 1 97.25 11 ALA B C 1
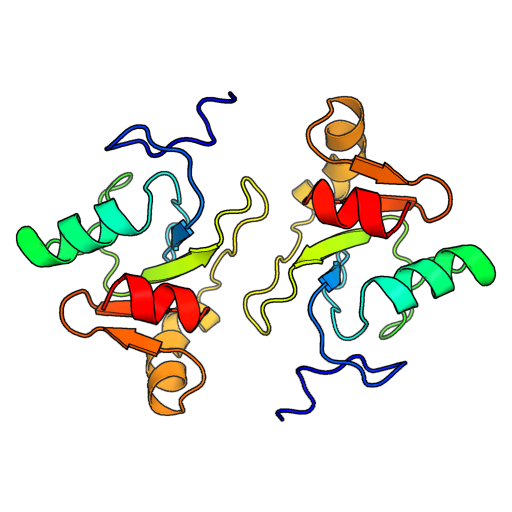ATOM 915 O O . ALA B 1 11 ? -17.812 11.344 -0.921 1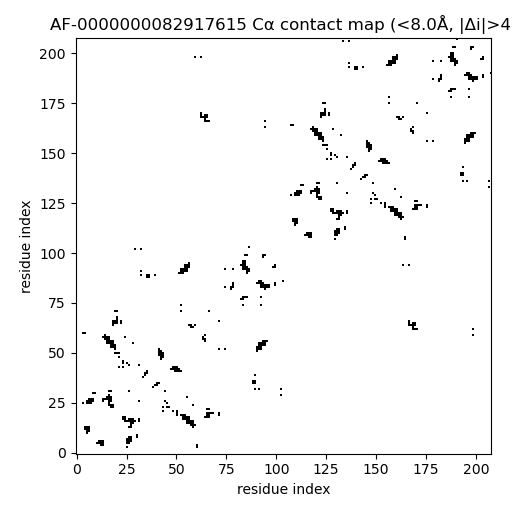 97.25 11 ALA B O 1
ATOM 916 N N . GLU B 1 12 ? -16 12.594 -0.744 1 97.5 12 GLU B N 1
ATOM 917 C CA . GLU B 1 12 ? -15.477 12.188 -2.043 1 97.5 12 GLU B CA 1
ATOM 918 C C . GLU B 1 12 ? -14.828 10.805 -1.965 1 97.5 12 GLU B C 1
ATOM 920 O O . GLU B 1 12 ? -14.406 10.375 -0.891 1 97.5 12 GLU B O 1
ATOM 925 N N . PRO B 1 13 ? -14.773 10.188 -3.102 1 97.19 13 PRO B N 1
ATOM 926 C CA . PRO B 1 13 ? -14.094 8.891 -3.092 1 97.19 13 PRO B CA 1
ATOM 927 C C . PRO B 1 13 ? -12.633 9 -2.66 1 97.19 13 PRO B C 1
ATOM 929 O O . PRO B 1 13 ? -11.93 9.93 -3.066 1 97.19 13 PRO B O 1
ATOM 932 N N . LEU B 1 14 ? -12.195 8.008 -1.863 1 98.19 14 LEU B N 1
ATOM 933 C CA . LEU B 1 14 ? -10.812 7.977 -1.401 1 98.19 14 LEU B CA 1
ATOM 934 C C . LEU B 1 14 ? -9.875 7.477 -2.5 1 98.19 14 LEU B C 1
ATOM 936 O O . LEU B 1 14 ? -10.086 6.387 -3.047 1 98.19 14 LEU B O 1
ATOM 940 N N . GLU B 1 15 ? -8.984 8.281 -2.879 1 98.19 15 GLU B N 1
ATOM 941 C CA . GLU B 1 15 ? -7.887 7.875 -3.754 1 98.19 15 GLU B CA 1
ATOM 942 C C . GLU B 1 15 ? -6.551 7.902 -3.018 1 98.19 15 GLU B C 1
ATOM 944 O O . GLU B 1 15 ? -5.746 6.977 -3.141 1 98.19 15 GLU B O 1
ATOM 949 N N . TRP B 1 16 ? -6.359 8.977 -2.354 1 98.81 16 TRP B N 1
ATOM 950 C CA . TRP B 1 16 ? -5.199 9.203 -1.499 1 98.81 16 TRP B CA 1
ATOM 951 C C . TRP B 1 16 ? -5.629 9.477 -0.062 1 98.81 16 TRP B C 1
ATOM 953 O O . TRP B 1 16 ? -6.723 9.992 0.179 1 98.81 16 TRP B O 1
ATOM 963 N N . THR B 1 17 ? -4.762 9.102 0.849 1 98.81 17 THR B N 1
ATOM 964 C CA . THR B 1 17 ? -5.043 9.336 2.262 1 98.81 17 THR B CA 1
ATOM 965 C C . THR B 1 17 ? -3.77 9.719 3.01 1 98.81 17 THR B C 1
ATOM 967 O O . THR B 1 17 ? -2.68 9.727 2.434 1 98.81 17 THR B O 1
ATOM 970 N N . GLY B 1 18 ? -3.908 10.172 4.203 1 98.81 18 GLY B N 1
ATOM 971 C CA . GLY B 1 18 ? -2.811 10.352 5.141 1 98.81 18 GLY B CA 1
ATOM 972 C C . GLY B 1 18 ? -2.799 9.328 6.254 1 98.81 18 GLY B C 1
ATOM 973 O O . GLY B 1 18 ? -3.818 9.109 6.914 1 98.81 18 GLY B O 1
ATOM 974 N N . VAL B 1 19 ? -1.625 8.719 6.422 1 98.62 19 VAL B N 1
ATOM 975 C CA . VAL B 1 19 ? -1.542 7.711 7.477 1 98.62 19 VAL B CA 1
ATOM 976 C C . VAL B 1 19 ? -0.397 8.047 8.43 1 98.62 19 VAL B C 1
ATOM 978 O O . VAL B 1 19 ? 0.623 8.602 8.008 1 98.62 19 VAL B O 1
ATOM 981 N N . SER B 1 20 ? -0.612 7.785 9.664 1 98.62 20 SER B N 1
ATOM 982 C CA . SER B 1 20 ? 0.409 7.891 10.703 1 98.62 20 SER B CA 1
ATOM 983 C C . SER B 1 20 ? 0.479 6.613 11.539 1 98.62 20 SER B C 1
ATOM 985 O O . SER B 1 20 ? 0.033 5.551 11.094 1 98.62 20 SER B O 1
ATOM 987 N N . ILE B 1 21 ? 1.18 6.695 12.633 1 98.12 21 ILE B N 1
ATOM 988 C CA . ILE B 1 21 ? 1.466 5.504 13.43 1 98.12 21 ILE B CA 1
ATOM 989 C C . ILE B 1 21 ? 0.171 4.961 14.023 1 98.12 21 ILE B C 1
ATOM 991 O O . ILE B 1 21 ? 0.06 3.762 14.297 1 98.12 21 ILE B O 1
ATOM 995 N N . CYS B 1 22 ? -0.867 5.82 14.133 1 98.19 22 CYS B N 1
ATOM 996 C CA . CYS B 1 22 ? -2.129 5.375 14.711 1 98.19 22 CYS B CA 1
ATOM 997 C C . CYS B 1 22 ? -2.926 4.547 13.711 1 98.19 22 CYS B C 1
ATOM 999 O O . CYS B 1 22 ? -3.865 3.844 14.086 1 98.19 22 CYS B O 1
ATOM 1001 N N . GLY B 1 23 ? -2.627 4.73 12.438 1 97.12 23 GLY B N 1
ATOM 1002 C CA . GLY B 1 23 ? -3.127 3.812 11.43 1 97.12 23 GLY B CA 1
ATOM 1003 C C . GLY B 1 23 ? -4.438 4.258 10.812 1 97.12 23 GLY B C 1
ATOM 1004 O O . GLY B 1 23 ? -4.918 3.652 9.852 1 97.12 23 GLY B O 1
ATOM 1005 N N . HIS B 1 24 ? -5.043 5.336 11.266 1 98.12 24 HIS B N 1
ATOM 1006 C CA . HIS B 1 24 ? -6.309 5.789 10.695 1 98.12 24 HIS B CA 1
ATOM 1007 C C . HIS B 1 24 ? -6.109 6.355 9.297 1 98.12 24 HIS B C 1
ATOM 1009 O O . HIS B 1 24 ? -5.125 7.047 9.031 1 98.12 24 HIS B O 1
ATOM 1015 N N . LYS B 1 25 ? -7.055 6.062 8.414 1 97.94 25 LYS B N 1
ATOM 1016 C CA . LYS B 1 25 ? -6.895 6.387 7.004 1 97.94 25 LYS B CA 1
ATOM 1017 C C . LYS B 1 25 ? -8.227 6.797 6.383 1 97.94 25 LYS B C 1
ATOM 1019 O O . LYS B 1 25 ? -8.43 6.645 5.176 1 97.94 25 LYS B O 1
ATOM 1024 N N . GLU B 1 26 ? -9.211 7.309 7.203 1 97.69 26 GLU B N 1
ATOM 1025 C CA . GLU B 1 26 ? -10.594 7.512 6.785 1 97.69 26 GLU B CA 1
ATOM 1026 C C . GLU B 1 26 ? -10.773 8.867 6.098 1 97.69 26 GLU B C 1
ATOM 1028 O O . GLU B 1 26 ? -11.836 9.156 5.562 1 97.69 26 GLU B O 1
ATOM 1033 N N . THR B 1 27 ? -9.75 9.656 6.07 1 98.31 27 THR B N 1
ATOM 1034 C CA . THR B 1 27 ? -9.844 11 5.504 1 98.31 27 THR B CA 1
ATOM 1035 C C . THR B 1 27 ? -8.906 11.141 4.309 1 98.31 27 THR B C 1
ATOM 1037 O O . THR B 1 27 ? -7.766 10.688 4.348 1 98.31 27 THR B O 1
ATOM 1040 N N . CYS B 1 28 ? -9.391 11.812 3.277 1 98.81 28 CYS B N 1
ATOM 1041 C CA . CYS B 1 28 ? -8.586 11.945 2.066 1 98.81 28 CYS B CA 1
ATOM 1042 C C . CYS B 1 28 ? -7.414 12.891 2.289 1 98.81 28 CYS B C 1
ATOM 1044 O O . CYS B 1 28 ? -7.418 13.688 3.232 1 98.81 28 CYS B O 1
ATOM 1046 N N . SER B 1 29 ? -6.543 12.789 1.428 1 98.88 29 SER B N 1
ATOM 1047 C CA . SER B 1 29 ? -5.309 13.555 1.561 1 98.88 29 SER B CA 1
ATOM 1048 C C . SER B 1 29 ? -5.582 15.055 1.534 1 98.88 29 SER B C 1
ATOM 1050 O O . SER B 1 29 ? -4.934 15.82 2.252 1 98.88 29 SER B O 1
ATOM 1052 N N . LYS B 1 30 ? -6.531 15.5 0.704 1 98.81 30 LYS B N 1
ATOM 1053 C CA . LYS B 1 30 ? -6.836 16.922 0.601 1 98.81 30 LYS B CA 1
ATOM 1054 C C . LYS B 1 30 ? -7.375 17.469 1.921 1 98.81 30 LYS B C 1
ATOM 1056 O O . LYS B 1 30 ? -6.961 18.531 2.377 1 98.81 30 LYS B O 1
ATOM 1061 N N . CYS B 1 31 ? -8.242 16.766 2.506 1 98.81 31 CYS B N 1
ATOM 1062 C CA . CYS B 1 31 ? -8.836 17.188 3.768 1 98.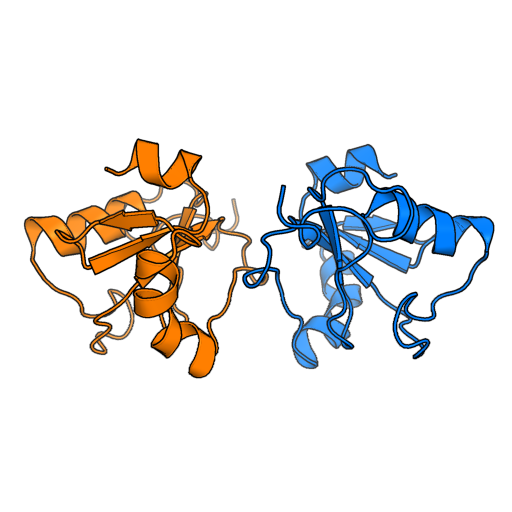81 31 CYS B CA 1
ATOM 1063 C C . CYS B 1 31 ? -7.805 17.156 4.891 1 98.81 31 CYS B C 1
ATOM 1065 O O . CYS B 1 31 ? -7.785 18.047 5.746 1 98.81 31 CYS B O 1
ATOM 1067 N N . VAL B 1 32 ? -6.949 16.156 4.945 1 98.81 32 VAL B N 1
ATOM 1068 C CA . VAL B 1 32 ? -5.898 16.062 5.953 1 98.81 32 VAL B CA 1
ATOM 1069 C C . VAL B 1 32 ? -4.945 17.25 5.801 1 98.81 32 VAL B C 1
ATOM 1071 O O . VAL B 1 32 ? -4.586 17.906 6.789 1 98.81 32 VAL B O 1
ATOM 1074 N N . ALA B 1 33 ? -4.566 17.531 4.547 1 98.81 33 ALA B N 1
ATOM 1075 C CA . ALA B 1 33 ? -3.658 18.641 4.293 1 98.81 33 ALA B CA 1
ATOM 1076 C C . ALA B 1 33 ? -4.277 19.969 4.73 1 98.81 33 ALA B C 1
ATOM 1078 O O . ALA B 1 33 ? -3.617 20.781 5.379 1 98.81 33 ALA B O 1
ATOM 1079 N N . ARG B 1 34 ? -5.512 20.078 4.371 1 98.5 34 ARG B N 1
ATOM 1080 C CA . ARG B 1 34 ? -6.207 21.312 4.762 1 98.5 34 ARG B CA 1
ATOM 1081 C C . ARG B 1 34 ? -6.27 21.438 6.277 1 98.5 34 ARG B C 1
ATOM 1083 O O . ARG B 1 34 ? -6.051 22.531 6.82 1 98.5 34 ARG B O 1
ATOM 1090 N N . TRP B 1 35 ? -6.578 20.359 6.957 1 98.38 35 TRP B N 1
ATOM 1091 C CA . TRP B 1 35 ? -6.66 20.328 8.414 1 98.38 35 TRP B CA 1
ATOM 1092 C C . TRP B 1 35 ? -5.355 20.797 9.047 1 98.38 35 TRP B C 1
ATOM 1094 O O . TRP B 1 35 ? -5.367 21.656 9.93 1 98.38 35 TRP B O 1
ATOM 1104 N N . ARG B 1 36 ? -4.328 20.359 8.531 1 98.38 36 ARG B N 1
ATOM 1105 C CA . ARG B 1 36 ? -3.031 20.672 9.125 1 98.38 36 ARG B CA 1
ATOM 1106 C C . ARG B 1 36 ? -2.564 22.062 8.695 1 98.38 36 ARG B C 1
ATOM 1108 O O . ARG B 1 36 ? -1.888 22.75 9.461 1 98.38 36 ARG B O 1
ATOM 1115 N N . PHE B 1 37 ? -2.861 22.469 7.527 1 98.62 37 PHE B N 1
ATOM 1116 C CA . PHE B 1 37 ? -2.396 23.75 7.004 1 98.62 37 PHE B CA 1
ATOM 1117 C C . PHE B 1 37 ? -3.189 24.891 7.609 1 98.62 37 PHE B C 1
ATOM 1119 O O . PHE B 1 37 ? -2.611 25.906 8.031 1 98.62 37 PHE B O 1
ATOM 1126 N N . VAL B 1 38 ? -4.453 24.781 7.676 1 98.12 38 VAL B N 1
ATOM 1127 C CA . VAL 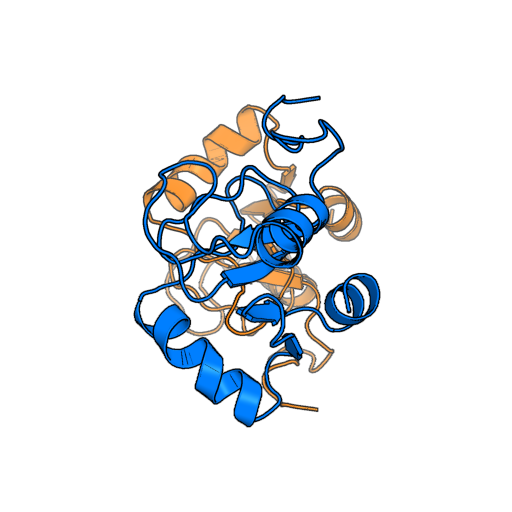B 1 38 ? -5.324 25.875 8.07 1 98.12 38 VAL B CA 1
ATOM 1128 C C . VAL B 1 38 ? -5.465 25.906 9.586 1 98.12 38 VAL B C 1
ATOM 1130 O O . VAL B 1 38 ? -5.309 26.969 10.211 1 98.12 38 VAL B O 1
ATOM 1133 N N . LEU B 1 39 ? -5.684 24.672 10.156 1 97.94 39 LEU B N 1
ATOM 1134 C CA . LEU B 1 39 ? -5.957 24.609 11.594 1 97.94 39 LEU B CA 1
ATOM 1135 C C . LEU B 1 39 ? -4.664 24.453 12.383 1 97.94 39 LEU B C 1
ATOM 1137 O O . LEU B 1 39 ? -4.652 24.641 13.602 1 97.94 39 LEU B O 1
ATOM 1141 N N . LYS B 1 40 ? -3.631 24.031 11.727 1 97.81 40 LYS B N 1
ATOM 1142 C CA . LYS B 1 40 ? -2.332 23.812 12.359 1 97.81 40 LYS B CA 1
ATOM 1143 C C . LYS B 1 40 ? -2.43 22.781 13.477 1 97.81 40 LYS B C 1
ATOM 1145 O O . LYS B 1 40 ? -1.799 22.922 14.523 1 97.81 40 LYS B O 1
ATOM 1150 N N . ASP B 1 41 ? -3.314 21.859 13.297 1 97.88 41 ASP B N 1
ATOM 1151 C CA . ASP B 1 41 ? -3.539 20.766 14.242 1 97.88 41 ASP B CA 1
ATOM 1152 C C . ASP B 1 41 ? -2.99 19.453 13.703 1 97.88 41 ASP B C 1
ATOM 1154 O O . ASP B 1 41 ? -3.416 18.984 12.641 1 97.88 41 ASP B O 1
ATOM 1158 N N . THR B 1 42 ? -2.059 18.797 14.453 1 98.38 42 THR B N 1
ATOM 1159 C CA . THR B 1 42 ? -1.384 17.594 13.992 1 98.38 42 THR B CA 1
ATOM 1160 C C . THR B 1 42 ? -2.014 16.344 14.602 1 98.38 42 THR B C 1
ATOM 1162 O O . THR B 1 42 ? -1.536 15.234 14.391 1 98.38 42 THR B O 1
ATOM 1165 N N . ARG B 1 43 ? -3.049 16.547 15.352 1 98.44 43 ARG B N 1
ATOM 1166 C CA . ARG B 1 43 ? -3.73 15.398 15.922 1 98.44 43 ARG B CA 1
ATOM 1167 C C . ARG B 1 43 ? -4.48 14.617 14.852 1 98.44 43 ARG B C 1
ATOM 1169 O O . ARG B 1 43 ? -5.008 15.211 13.898 1 98.44 43 ARG B O 1
ATOM 1176 N N . CYS B 1 44 ? -4.5 13.328 15.016 1 98.44 44 CYS B N 1
ATOM 1177 C CA . CYS B 1 44 ? -5.328 12.5 14.148 1 98.44 44 CYS B CA 1
ATOM 1178 C C . CYS B 1 44 ? -6.777 12.961 14.172 1 98.44 44 CYS B C 1
ATOM 1180 O O . CYS B 1 44 ? -7.332 13.227 15.242 1 98.44 44 CYS B O 1
ATOM 1182 N N . MET B 1 45 ? -7.457 13 13.023 1 96.81 45 MET B N 1
ATOM 1183 C CA . MET B 1 45 ? -8.82 13.508 12.922 1 96.81 45 MET B CA 1
ATOM 1184 C C . MET B 1 45 ? -9.82 12.5 13.469 1 96.81 45 MET B C 1
ATOM 1186 O O . MET B 1 45 ? -10.977 12.836 13.719 1 96.81 45 MET B O 1
ATOM 1190 N N . VAL B 1 46 ? -9.328 11.328 13.734 1 97.19 46 VAL B N 1
ATOM 1191 C CA . VAL B 1 46 ? -10.211 10.25 14.164 1 97.19 46 VAL B CA 1
ATOM 1192 C C . VAL B 1 46 ? -10 9.969 15.648 1 97.19 46 VAL B C 1
ATOM 1194 O O . VAL B 1 46 ? -10.953 10.016 16.438 1 97.19 46 VAL B O 1
ATOM 1197 N N . CYS B 1 47 ? -8.766 9.812 16.109 1 98.38 47 CYS B N 1
ATOM 1198 C CA . CYS B 1 47 ? -8.523 9.375 17.484 1 98.38 47 CYS B CA 1
ATOM 1199 C C . CYS B 1 47 ? -7.965 10.516 18.328 1 98.38 47 CYS B C 1
ATOM 1201 O O . CYS B 1 47 ? -7.797 10.367 19.547 1 98.38 47 CYS B O 1
ATOM 1203 N N . LYS B 1 48 ? -7.555 11.453 17.734 1 98.19 48 LYS B N 1
ATOM 1204 C CA . LYS B 1 48 ? -7.133 12.703 18.359 1 98.19 48 LYS B CA 1
ATOM 1205 C C . LYS B 1 48 ? -5.746 12.578 18.984 1 98.19 48 LYS B C 1
ATOM 1207 O O . LYS B 1 48 ? -5.277 13.492 19.656 1 98.19 48 LYS B O 1
ATOM 1212 N N . THR B 1 49 ? -5.07 11.516 18.75 1 98.56 49 THR B N 1
ATOM 1213 C CA . THR B 1 49 ? -3.697 11.391 19.234 1 98.56 49 THR B CA 1
ATOM 1214 C C . THR B 1 49 ? -2.758 12.273 18.406 1 98.56 49 THR B C 1
ATOM 1216 O O . THR B 1 49 ? -2.949 12.43 17.203 1 98.56 49 THR B O 1
ATOM 1219 N N . GLU B 1 50 ? -1.774 12.773 19.109 1 98.62 50 GLU B N 1
ATOM 1220 C CA . GLU B 1 50 ? -0.786 13.602 18.422 1 98.62 50 GLU B CA 1
ATOM 1221 C C . GLU B 1 50 ? -0.013 12.797 17.391 1 98.62 50 GLU B C 1
ATOM 1223 O O . GLU B 1 50 ? 0.554 11.75 17.703 1 98.62 50 GLU B O 1
ATOM 1228 N N . GLN B 1 51 ? -0.048 13.242 16.188 1 98.5 51 GLN B N 1
ATOM 1229 C CA . GLN B 1 51 ? 0.666 12.641 15.07 1 98.5 51 GLN B CA 1
ATOM 1230 C C . GLN B 1 51 ? 1.545 13.672 14.359 1 98.5 51 GLN B C 1
ATOM 1232 O O . GLN B 1 51 ? 1.146 14.234 13.344 1 98.5 51 GLN B O 1
ATOM 1237 N N . PRO B 1 52 ? 2.701 13.898 14.82 1 98.31 52 PRO B N 1
ATOM 1238 C CA . PRO B 1 52 ? 3.539 14.969 14.266 1 98.31 52 PRO B CA 1
ATOM 1239 C C . PRO B 1 52 ? 3.883 14.75 12.797 1 98.31 52 PRO B C 1
ATOM 1241 O O . PRO B 1 52 ? 4.07 15.719 12.055 1 98.31 52 PRO B O 1
ATOM 1244 N N . ARG B 1 53 ? 4.012 13.516 12.375 1 98.62 53 ARG B N 1
ATOM 1245 C CA . ARG B 1 53 ? 4.336 13.18 10.992 1 98.62 53 ARG B CA 1
ATOM 1246 C C . ARG B 1 53 ? 3.213 12.383 10.344 1 98.62 53 ARG B C 1
ATOM 1248 O O . ARG B 1 53 ? 2.598 11.531 10.984 1 98.62 53 ARG B O 1
ATOM 1255 N N . ILE B 1 54 ? 3.02 12.672 9.086 1 98.81 54 ILE B N 1
ATOM 1256 C CA . ILE B 1 54 ? 1.979 11.969 8.344 1 98.81 54 ILE B CA 1
ATOM 1257 C C . ILE B 1 54 ? 2.498 11.594 6.957 1 98.81 54 ILE B C 1
ATOM 1259 O O . ILE B 1 54 ? 3.203 12.383 6.32 1 98.81 54 ILE B O 1
ATOM 1263 N N . LEU B 1 55 ? 2.254 10.359 6.59 1 98.94 55 LEU B N 1
ATOM 1264 C CA . LEU B 1 55 ? 2.572 9.906 5.238 1 98.94 55 LEU B CA 1
ATOM 1265 C C . LEU B 1 55 ? 1.337 9.953 4.344 1 98.94 55 LEU B C 1
ATOM 1267 O O . LEU B 1 55 ? 0.325 9.312 4.648 1 98.94 55 LEU B O 1
ATOM 1271 N N . PHE B 1 56 ? 1.39 10.727 3.332 1 98.94 56 PHE B N 1
ATOM 1272 C CA . PHE B 1 56 ? 0.365 10.711 2.295 1 98.94 56 PHE B CA 1
ATOM 1273 C C . PHE B 1 56 ? 0.651 9.617 1.27 1 98.94 56 PHE B C 1
ATOM 1275 O O . PHE B 1 56 ? 1.731 9.586 0.676 1 98.94 56 PHE B O 1
ATOM 1282 N N . THR B 1 57 ? -0.292 8.727 1.068 1 98.88 57 THR B N 1
ATOM 1283 C CA . THR B 1 57 ? -0.091 7.535 0.252 1 98.88 57 THR B CA 1
ATOM 1284 C C . THR B 1 57 ? -1.394 7.117 -0.428 1 98.88 57 THR B C 1
ATOM 1286 O O . THR B 1 57 ? -2.451 7.688 -0.154 1 98.88 57 THR B O 1
ATOM 1289 N N . ARG B 1 58 ? -1.284 6.246 -1.358 1 98.56 58 ARG B N 1
ATOM 1290 C CA . ARG B 1 58 ? -2.459 5.723 -2.051 1 98.56 58 ARG B CA 1
ATOM 1291 C C . ARG B 1 58 ? -3.367 4.961 -1.09 1 98.56 58 ARG B C 1
ATOM 1293 O O . ARG B 1 58 ? -2.891 4.184 -0.26 1 98.56 58 ARG B O 1
ATOM 1300 N N . PHE B 1 59 ? -4.68 5.289 -1.228 1 98.44 59 PHE B N 1
ATOM 1301 C CA . PHE B 1 59 ? -5.664 4.535 -0.466 1 98.44 59 PHE B CA 1
ATOM 1302 C C . PHE B 1 59 ? -5.98 3.211 -1.152 1 98.44 59 PHE B C 1
ATOM 1304 O O . PHE B 1 59 ? -6.352 3.188 -2.328 1 98.44 59 PHE B O 1
ATOM 1311 N N . MET B 1 60 ? -5.824 2.121 -0.411 1 97.25 60 MET B N 1
ATOM 1312 C CA . MET B 1 60 ? -6.07 0.788 -0.951 1 97.25 60 MET B CA 1
ATOM 1313 C C . MET B 1 60 ? -6.949 -0.027 -0.006 1 97.25 60 MET B C 1
ATOM 1315 O O . MET B 1 60 ? -6.715 -1.221 0.191 1 97.25 60 MET B O 1
ATOM 1319 N N . GLY B 1 61 ? -7.91 0.688 0.628 1 95.31 61 GLY B N 1
ATOM 1320 C CA . GLY B 1 61 ? -8.766 -0.006 1.576 1 95.31 61 GLY B CA 1
ATOM 1321 C C . GLY B 1 61 ? -7.996 -0.682 2.693 1 95.31 61 GLY B C 1
ATOM 1322 O O . GLY B 1 61 ? -7.129 -0.066 3.318 1 95.31 61 GLY B O 1
ATOM 1323 N N . ASP B 1 62 ? -8.289 -1.925 2.961 1 95 62 ASP B N 1
ATOM 1324 C CA . ASP B 1 62 ? -7.668 -2.695 4.035 1 95 62 ASP B CA 1
ATOM 1325 C C . ASP B 1 62 ? -6.191 -2.947 3.742 1 95 62 ASP B C 1
ATOM 1327 O O . ASP B 1 62 ? -5.434 -3.338 4.633 1 95 62 ASP B O 1
ATOM 1331 N N . PHE B 1 63 ? -5.789 -2.697 2.516 1 96.81 63 PHE B N 1
ATOM 1332 C CA . PHE B 1 63 ? -4.426 -3.006 2.105 1 96.81 63 PHE B CA 1
ATOM 1333 C C . PHE B 1 63 ? -3.58 -1.738 2.043 1 96.81 63 PHE B C 1
ATOM 1335 O O . PHE B 1 63 ? -2.441 -1.768 1.575 1 96.81 63 PHE B O 1
ATOM 1342 N N . THR B 1 64 ? -4.094 -0.633 2.572 1 97.88 64 THR B N 1
ATOM 1343 C CA . THR B 1 64 ? -3.35 0.618 2.648 1 97.88 64 THR B CA 1
ATOM 1344 C C . THR B 1 64 ? -2.111 0.458 3.525 1 97.88 64 THR B C 1
ATOM 1346 O O . THR B 1 64 ? -2.141 -0.262 4.527 1 97.88 64 THR B O 1
ATOM 1349 N N . THR B 1 65 ? -1.074 1.154 3.105 1 97.5 65 THR B N 1
ATOM 1350 C CA . THR B 1 65 ? 0.196 1.15 3.822 1 97.5 65 THR B CA 1
ATOM 1351 C C . THR B 1 65 ? -0.023 1.404 5.312 1 97.5 65 THR B C 1
ATOM 1353 O O . THR B 1 65 ? -0.783 2.299 5.688 1 97.5 65 THR B O 1
ATOM 1356 N N . ARG B 1 66 ? 0.608 0.583 6.109 1 95.94 66 ARG B N 1
ATOM 1357 C CA . ARG B 1 66 ? 0.707 0.806 7.547 1 95.94 66 ARG B CA 1
ATOM 1358 C C . ARG B 1 66 ? 2.152 1.058 7.965 1 95.94 66 ARG B C 1
ATOM 1360 O O . ARG B 1 66 ? 3.047 0.28 7.625 1 95.94 66 ARG B O 1
ATOM 1367 N N . LEU B 1 67 ? 2.332 2.047 8.656 1 97.62 67 LEU B N 1
ATOM 1368 C CA . LEU B 1 67 ? 3.695 2.357 9.078 1 97.62 67 LEU B CA 1
ATOM 1369 C C . LEU B 1 67 ? 4.074 1.57 10.328 1 97.62 67 LEU B C 1
ATOM 1371 O O . LEU B 1 67 ? 3.344 1.588 11.32 1 97.62 67 LEU B O 1
ATOM 1375 N N . THR B 1 68 ? 5.207 0.946 10.273 1 95.44 68 THR B N 1
ATOM 1376 C CA . THR B 1 68 ? 5.816 0.467 11.508 1 95.44 68 THR B CA 1
ATOM 1377 C C . THR B 1 68 ? 6.422 1.624 12.297 1 95.44 68 THR B C 1
ATOM 1379 O O . THR B 1 68 ? 6.602 2.721 11.766 1 95.44 68 THR B O 1
ATOM 1382 N N . ALA B 1 69 ? 6.754 1.354 13.539 1 97 69 ALA B N 1
ATOM 1383 C CA . ALA B 1 69 ? 7.422 2.369 14.352 1 97 69 ALA B CA 1
ATOM 1384 C C . ALA B 1 69 ? 8.727 2.822 13.703 1 9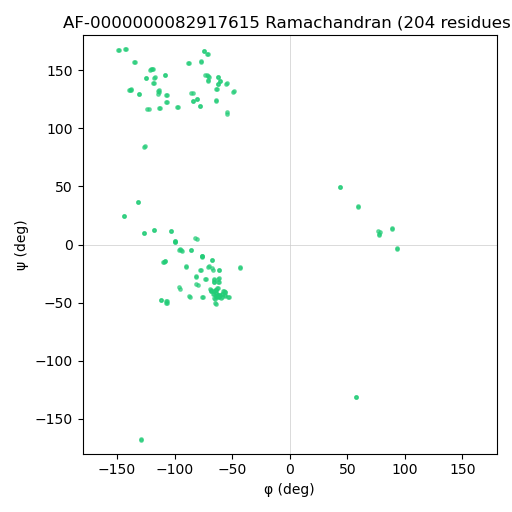7 69 ALA B C 1
ATOM 1386 O O . ALA B 1 69 ? 9.039 4.016 13.695 1 97 69 ALA B O 1
ATOM 1387 N N . GLU B 1 70 ? 9.422 1.908 13.156 1 96.81 70 GLU B N 1
ATOM 1388 C CA . GLU B 1 70 ? 10.695 2.209 12.508 1 96.81 70 GLU B CA 1
ATOM 1389 C C . GLU B 1 70 ? 10.484 3.09 11.273 1 96.81 70 GLU B C 1
ATOM 1391 O O . GLU B 1 70 ? 11.195 4.082 11.094 1 96.81 70 GLU B O 1
ATOM 1396 N N . GLN B 1 71 ? 9.555 2.721 10.508 1 97.31 71 GLN B N 1
ATOM 1397 C CA . GLN B 1 71 ? 9.273 3.492 9.305 1 97.31 71 GLN B CA 1
ATOM 1398 C C . GLN B 1 71 ? 8.836 4.914 9.648 1 97.31 71 GLN B C 1
ATOM 1400 O O . GLN B 1 71 ? 9.266 5.875 9.008 1 97.31 71 GLN B O 1
ATOM 1405 N N . TYR B 1 72 ? 7.992 4.961 10.633 1 98.44 72 TYR B N 1
ATOM 1406 C CA . TYR B 1 72 ? 7.496 6.258 11.086 1 98.44 72 TYR B CA 1
ATOM 1407 C C . TYR B 1 72 ? 8.641 7.152 11.539 1 98.44 72 TYR B C 1
ATOM 1409 O O . TYR B 1 72 ? 8.727 8.312 11.141 1 98.44 72 TYR B O 1
ATOM 1417 N N . ASP B 1 73 ? 9.547 6.629 12.297 1 98.06 73 ASP B N 1
ATOM 1418 C CA . ASP B 1 73 ? 10.664 7.383 12.852 1 98.06 73 ASP B CA 1
ATOM 1419 C C . ASP B 1 73 ? 11.664 7.762 11.758 1 98.06 73 ASP B C 1
ATOM 1421 O O . ASP B 1 73 ? 12.406 8.734 11.898 1 98.06 73 ASP B O 1
ATOM 1425 N N . ASP B 1 74 ? 11.594 7.078 10.703 1 98.06 74 ASP B N 1
ATOM 1426 C CA . ASP B 1 74 ? 12.602 7.227 9.648 1 98.06 74 ASP B CA 1
ATOM 1427 C C . ASP B 1 74 ? 12.125 8.203 8.57 1 98.06 74 ASP B C 1
ATOM 1429 O O . ASP B 1 74 ? 12.875 8.523 7.652 1 98.06 74 ASP B O 1
ATOM 1433 N N . LEU B 1 75 ? 10.961 8.703 8.617 1 98.62 75 LEU B N 1
ATOM 1434 C CA . LEU B 1 75 ? 10.375 9.523 7.559 1 98.62 75 LEU B CA 1
ATOM 1435 C C . LEU B 1 75 ? 11.219 10.766 7.297 1 98.62 75 LEU B C 1
ATOM 1437 O O . LEU B 1 75 ? 11.477 11.117 6.145 1 98.62 75 LEU B O 1
ATOM 1441 N N . LYS B 1 76 ? 11.672 11.383 8.336 1 98.31 76 LYS B N 1
ATOM 1442 C CA . LYS B 1 76 ? 12.469 12.602 8.172 1 98.31 76 LYS B CA 1
ATOM 1443 C C . LYS B 1 76 ? 13.789 12.305 7.461 1 98.31 76 LYS B C 1
ATOM 1445 O O . LYS B 1 76 ? 14.164 13 6.52 1 98.31 76 LYS B O 1
ATOM 1450 N N . ARG B 1 77 ? 14.469 11.336 7.941 1 98.56 77 ARG B N 1
ATOM 1451 C CA . ARG B 1 77 ? 15.719 10.938 7.309 1 98.56 77 ARG B CA 1
ATOM 1452 C C . ARG B 1 77 ? 15.508 10.594 5.84 1 98.56 77 ARG B C 1
ATOM 1454 O O . ARG B 1 77 ? 16.312 10.977 4.988 1 98.56 77 ARG B O 1
ATOM 1461 N N . ARG B 1 78 ? 14.469 9.93 5.52 1 98.12 78 ARG B N 1
ATOM 1462 C CA . ARG B 1 78 ? 14.172 9.531 4.145 1 98.12 78 ARG B CA 1
ATOM 1463 C C . ARG B 1 78 ? 13.906 10.75 3.268 1 98.12 78 ARG B C 1
ATOM 1465 O O . ARG B 1 78 ? 14.297 10.781 2.098 1 98.12 78 ARG B O 1
ATOM 1472 N N . ALA B 1 79 ? 13.227 11.672 3.83 1 98.5 79 ALA B N 1
ATOM 1473 C CA . ALA B 1 79 ? 13 12.914 3.105 1 98.5 79 ALA B CA 1
ATOM 1474 C C . ALA B 1 79 ? 14.312 13.648 2.846 1 98.5 79 ALA B C 1
ATOM 1476 O O . ALA B 1 79 ? 14.539 14.148 1.743 1 98.5 79 ALA B O 1
ATOM 1477 N N . ASP B 1 80 ? 15.164 13.664 3.826 1 98.25 80 ASP B N 1
ATOM 1478 C CA . ASP B 1 80 ? 16.469 14.32 3.705 1 98.25 80 ASP B CA 1
ATOM 1479 C C . ASP B 1 80 ? 17.312 13.672 2.611 1 98.25 80 ASP B C 1
ATOM 1481 O O . ASP B 1 80 ? 18.062 14.352 1.923 1 98.25 80 ASP B O 1
ATOM 1485 N N . ASN B 1 81 ? 17.125 12.445 2.367 1 97.31 81 ASN B N 1
ATOM 1486 C CA . ASN B 1 81 ? 17.906 11.703 1.386 1 97.31 81 ASN B CA 1
ATOM 1487 C C . ASN B 1 81 ? 17.203 11.672 0.026 1 97.31 81 ASN B C 1
ATOM 1489 O O . ASN B 1 81 ? 17.688 11.031 -0.909 1 97.31 81 ASN B O 1
ATOM 1493 N N . GLY B 1 82 ? 16.031 12.188 -0.05 1 97.12 82 GLY B N 1
ATOM 1494 C CA . GLY B 1 82 ? 15.336 12.297 -1.321 1 97.12 82 GLY B CA 1
ATOM 1495 C C . GLY B 1 82 ? 14.508 11.07 -1.65 1 97.12 82 GLY B C 1
ATOM 1496 O O . GLY B 1 82 ? 14.086 10.883 -2.795 1 97.12 82 GLY B O 1
ATOM 1497 N N . GLU B 1 83 ? 14.281 10.203 -0.666 1 96.81 83 GLU B N 1
ATOM 1498 C CA . GLU B 1 83 ? 13.539 8.969 -0.898 1 96.81 83 GLU B CA 1
ATOM 1499 C C . GLU B 1 83 ? 12.031 9.219 -0.885 1 96.81 83 GLU B C 1
ATOM 1501 O O . GLU B 1 83 ? 11.266 8.445 -1.471 1 96.81 83 GLU B O 1
ATOM 1506 N N . VAL B 1 84 ? 11.602 10.227 -0.167 1 98.56 84 VAL B N 1
ATOM 1507 C CA . VAL B 1 84 ? 10.219 10.695 -0.169 1 98.56 84 VAL B CA 1
ATOM 1508 C C . VAL B 1 84 ? 10.188 12.227 -0.26 1 98.56 84 VAL B C 1
ATOM 1510 O O . VAL B 1 84 ? 11.195 12.883 0.012 1 98.56 84 VAL B O 1
ATOM 1513 N N . ASN B 1 85 ? 9.062 12.773 -0.742 1 98.88 85 ASN B N 1
ATOM 1514 C CA . ASN B 1 85 ? 8.898 14.219 -0.774 1 98.88 85 ASN B CA 1
ATOM 1515 C C . ASN B 1 85 ? 8.312 14.75 0.529 1 98.88 85 ASN B C 1
ATOM 1517 O O . ASN B 1 85 ? 7.727 13.984 1.304 1 98.88 85 ASN B O 1
ATOM 1521 N N . TYR B 1 86 ? 8.562 15.992 0.802 1 98.88 86 TYR B N 1
ATOM 1522 C CA . TYR B 1 86 ? 8.195 16.547 2.102 1 98.88 86 TYR B CA 1
ATOM 1523 C C . TYR B 1 86 ? 7.633 17.953 1.954 1 98.88 86 TYR B C 1
ATOM 1525 O O . TYR B 1 86 ? 8.148 18.766 1.179 1 98.88 86 TYR B O 1
ATOM 1533 N N . ILE B 1 87 ? 6.484 18.25 2.607 1 98.81 87 ILE B N 1
ATOM 1534 C CA . ILE B 1 87 ? 5.938 19.594 2.744 1 98.81 87 ILE B CA 1
ATOM 1535 C C . ILE B 1 87 ? 5.992 20.031 4.207 1 98.81 87 ILE B C 1
ATOM 1537 O O . ILE B 1 87 ? 5.273 19.5 5.051 1 98.81 87 ILE B O 1
ATOM 1541 N N . ALA B 1 88 ? 6.703 21.031 4.539 1 98.31 88 ALA B N 1
ATOM 1542 C CA . ALA B 1 88 ? 6.949 21.5 5.902 1 98.31 88 ALA B CA 1
ATOM 1543 C C . ALA B 1 88 ? 5.68 22.078 6.527 1 98.31 88 ALA B C 1
ATOM 1545 O O . ALA B 1 88 ? 5.383 21.812 7.695 1 98.31 88 ALA B O 1
ATOM 1546 N N . ALA B 1 89 ? 4.934 22.781 5.723 1 98.06 89 ALA B N 1
ATOM 1547 C CA . ALA B 1 89 ? 3.773 23.516 6.238 1 98.06 89 ALA B CA 1
ATOM 1548 C C . ALA B 1 89 ? 2.762 22.547 6.863 1 98.06 89 ALA B C 1
ATOM 1550 O O . ALA B 1 89 ? 1.966 22.953 7.715 1 98.06 89 ALA B O 1
ATOM 1551 N N . ILE B 1 90 ? 2.793 21.297 6.492 1 98.62 90 ILE B N 1
ATOM 1552 C CA . ILE B 1 90 ? 1.817 20.344 7.023 1 98.62 90 ILE B CA 1
ATOM 1553 C C . ILE B 1 90 ? 2.539 19.141 7.629 1 98.62 90 ILE B C 1
ATOM 1555 O O . ILE B 1 90 ? 1.909 18.141 7.961 1 98.62 90 ILE B O 1
ATOM 1559 N N . GLU B 1 91 ? 3.844 19.25 7.762 1 98.25 91 GLU B N 1
ATOM 1560 C CA . GLU B 1 91 ? 4.656 18.125 8.227 1 98.25 91 GLU B CA 1
ATOM 1561 C C . GLU B 1 91 ? 4.238 16.828 7.543 1 98.25 91 GLU B C 1
ATOM 1563 O O . GLU B 1 91 ? 3.98 15.82 8.211 1 98.25 91 GLU B O 1
ATOM 1568 N N . GLY B 1 92 ? 4.152 16.922 6.211 1 98.88 92 GLY B N 1
ATOM 1569 C CA . GLY B 1 92 ? 3.631 15.82 5.414 1 98.88 92 GLY B CA 1
ATOM 1570 C C . GLY B 1 92 ? 4.672 15.203 4.504 1 98.88 92 GLY B C 1
ATOM 1571 O O . GLY B 1 92 ? 5.422 15.914 3.834 1 98.88 92 GLY B O 1
ATOM 1572 N N . TYR B 1 93 ? 4.762 13.898 4.504 1 98.94 93 TYR B N 1
ATOM 1573 C CA . TYR B 1 93 ? 5.652 13.109 3.654 1 98.94 93 TYR B CA 1
ATOM 1574 C C . TYR B 1 93 ? 4.867 12.375 2.57 1 98.94 93 TYR B C 1
ATOM 1576 O O . TYR B 1 93 ? 3.729 11.961 2.797 1 98.94 93 TYR B O 1
ATOM 1584 N N . PHE B 1 94 ? 5.449 12.227 1.404 1 98.94 94 PHE B N 1
ATOM 1585 C CA . PHE B 1 94 ? 4.758 11.648 0.257 1 98.94 94 PHE B CA 1
ATOM 1586 C C . PHE B 1 94 ? 5.602 10.555 -0.391 1 98.94 94 PHE B C 1
ATOM 1588 O O . PHE B 1 94 ? 6.758 10.789 -0.751 1 98.94 94 PHE B O 1
ATOM 1595 N N . ASN B 1 95 ? 4.961 9.406 -0.599 1 98.38 95 ASN B N 1
ATOM 1596 C CA . ASN B 1 95 ? 5.711 8.344 -1.26 1 98.38 95 ASN B CA 1
ATOM 1597 C C . ASN B 1 95 ? 5.375 8.266 -2.746 1 98.38 95 ASN B C 1
ATOM 1599 O O . ASN B 1 95 ? 5.902 7.406 -3.459 1 98.38 95 ASN B O 1
ATOM 1603 N N . ASP B 1 96 ? 4.574 9.133 -3.223 1 98.38 96 ASP B N 1
ATOM 1604 C CA . ASP B 1 96 ? 4.281 9.297 -4.645 1 98.38 96 ASP B CA 1
ATOM 1605 C C . ASP B 1 96 ? 4.562 10.727 -5.098 1 98.38 96 ASP B C 1
ATOM 1607 O O . ASP B 1 96 ? 3.877 11.664 -4.684 1 98.38 96 ASP B O 1
ATOM 1611 N N . PRO B 1 97 ? 5.531 10.883 -6.008 1 98 97 PRO B N 1
ATOM 1612 C CA . PRO B 1 97 ? 5.922 12.242 -6.398 1 98 97 PRO B CA 1
ATOM 1613 C C . PRO B 1 97 ? 4.805 12.992 -7.125 1 98 97 PRO B C 1
ATOM 1615 O O . PRO B 1 97 ? 4.727 14.219 -7.039 1 98 97 PRO B O 1
ATOM 1618 N N . ASN B 1 98 ? 4.016 12.258 -7.852 1 98.19 98 ASN B N 1
ATOM 1619 C CA . ASN B 1 98 ? 2.912 12.922 -8.531 1 98.19 98 ASN B CA 1
ATOM 1620 C C . ASN B 1 98 ? 1.891 13.469 -7.535 1 98.19 98 ASN B C 1
ATOM 1622 O O . ASN B 1 98 ? 1.386 14.578 -7.703 1 98.19 98 ASN B O 1
ATOM 1626 N N . HIS B 1 99 ? 1.609 12.641 -6.543 1 98.81 99 HIS B N 1
ATOM 1627 C CA . HIS B 1 99 ? 0.687 13.117 -5.52 1 98.81 99 HIS B CA 1
ATOM 1628 C C . HIS B 1 99 ? 1.263 14.312 -4.766 1 98.81 99 HIS B C 1
ATOM 1630 O O . HIS B 1 99 ? 0.537 15.25 -4.441 1 98.81 99 HIS B O 1
ATOM 1636 N N . TYR B 1 100 ? 2.518 14.258 -4.512 1 98.88 100 TYR B N 1
ATOM 1637 C CA . TYR B 1 100 ? 3.203 15.383 -3.887 1 98.88 100 TYR B CA 1
ATOM 1638 C C . TYR B 1 100 ? 2.963 16.672 -4.668 1 98.88 100 TYR B C 1
ATOM 1640 O O . TYR B 1 100 ? 2.625 17.703 -4.09 1 98.88 100 TYR B O 1
ATOM 1648 N N . GLN B 1 101 ? 3.072 16.625 -5.988 1 98.75 101 GLN B N 1
ATOM 1649 C CA . GLN B 1 101 ? 2.91 17.797 -6.848 1 98.75 101 GLN B CA 1
ATOM 1650 C C . GLN B 1 101 ? 1.478 18.312 -6.801 1 98.75 101 GLN B C 1
ATOM 1652 O O . GLN B 1 101 ? 1.248 19.531 -6.91 1 98.75 101 GLN B O 1
ATOM 1657 N N . GLN B 1 102 ? 0.545 17.453 -6.582 1 98.31 102 GLN B N 1
ATOM 1658 C CA . GLN B 1 102 ? -0.865 17.828 -6.551 1 98.31 102 GLN B CA 1
ATOM 1659 C C . GLN B 1 102 ? -1.2 18.594 -5.273 1 98.31 102 GLN B C 1
ATOM 1661 O O . GLN B 1 102 ? -2.121 19.406 -5.262 1 98.31 102 GLN B O 1
ATOM 1666 N N . ILE B 1 103 ? -0.482 18.297 -4.238 1 98.5 103 ILE B N 1
ATOM 1667 C CA . ILE B 1 103 ? -0.822 18.844 -2.932 1 98.5 103 ILE B CA 1
ATOM 1668 C C . ILE B 1 103 ? 0.017 20.094 -2.666 1 98.5 103 ILE B C 1
ATOM 1670 O O . ILE B 1 103 ? -0.448 21.047 -2.021 1 98.5 103 ILE B O 1
ATOM 1674 N N . LYS B 1 104 ? 1.227 20.141 -3.062 1 95.94 104 LYS B N 1
ATOM 1675 C CA . LYS B 1 104 ? 2.174 21.219 -2.746 1 95.94 104 LYS B CA 1
ATOM 1676 C C . LYS B 1 104 ? 1.681 22.562 -3.27 1 95.94 104 LYS B C 1
ATOM 1678 O O . LYS B 1 104 ? 1.031 22.625 -4.316 1 95.94 104 LYS B O 1
#

Secondary structure (DSSP, 8-state):
--GGGB-TTT-PBPSEEEE-TT----SBHHHHHHHHHHS---B-TTT--B-S-EEEEE--GGGS----HHHHHHHHHHHHTTSSEEEGGGTEEES-HHHHHHH-/--GGGB-TTT-PBPSEEEE-TT----SBHHHHHHHHHHS---B-TTT--B-S-EEEEE--GGGS----HHHHHHHHHHHHTTSSEEEGGGTEEES-HHHHHHH-

Organism: Haematococcus lacustris (NCBI:txid44745)

Foldseek 3Di:
DPQQQAAPPPRHGAFKFKAAQVGDTRHHPQVLQCCCQVVVQQADPPPRHHGLAIEIDTDDRPPDDHDDPVRRVCQVVCCVVVCWPADPSRNYTYNDVVVVVVRD/DPQQQAAPPPRHGAFKFKAAQVGDTRHHPQVLQCCCQVVVQQADPPPRHHGLAIEIDTDDRVPDDHDDPVRRVCQVVCCVVVCWPADPSRNYTYNDVVVVVVRD

Sequence (208 aa):
MNVDDCCAVCAEPLEWTGVSICGHKETCSKCVARWRFVLKDTRCMVCKTEQPRILFTRFMGDFTTRLTAEQYDDLKRRADNGEVNYIAAIEGYFNDPNHYQQIKMNVDDCCAVCAEPLEWTGVSICGHKETCSKCVARWRFVLKDTRCMVCKTEQPRILFTRFMGDFTTRLTAEQYDDLKRRADNGEVNYIAAIEGYFNDPNHYQQIK

Nearest PDB structures (foldseek):
  8i0v-assembly1_q  TM=5.105E-01  e=9.158E-02  Homo sapiens
  6id0-assembly1_r  TM=5.087E-01  e=1.114E-01  Homo sapiens
  5y88-assembly1_r  TM=5.252E-01  e=2.007E-01  Saccharomyces cerevisiae S288C
  5gm6-assembly1_q  TM=5.123E-01  e=4.696E-01  Saccharomyces cerevisiae S288C
  5wsg-assembly1_q  TM=5.123E-01  e=4.696E-01  Saccharomyces cerevisiae S288C

Solvent-accessible surface area (backbone atoms only — not comparable to full-atom values): 11746 Å² total; per-residue (Å²): 127,66,73,85,47,30,16,78,79,81,60,46,75,48,54,37,14,40,31,31,80,86,57,60,58,58,40,25,36,68,60,53,46,45,43,21,54,75,66,65,46,51,41,39,93,83,79,56,47,82,37,79,53,32,38,35,42,65,50,49,73,95,54,34,59,72,53,48,73,66,54,57,71,39,47,63,60,35,34,74,72,65,73,29,47,72,41,76,79,50,37,33,34,22,79,39,72,68,60,42,62,71,70,103,127,67,73,85,46,27,14,77,80,82,61,46,74,48,54,37,16,39,31,30,80,86,57,58,59,57,40,25,36,68,59,53,45,46,42,20,54,74,67,65,47,50,42,40,92,82,78,55,47,83,36,80,54,33,39,36,42,66,49,49,72,95,54,34,60,72,54,48,74,66,54,58,71,38,47,64,61,34,34,74,71,64,74,28,46,73,44,76,79,50,40,34,33,22,79,39,73,69,60,42,64,72,70,104

Radius of gyration: 17.68 Å; Cα contacts (8 Å, |Δi|>4): 370; chains: 2; bounding box: 38×50×36 Å

InterPro domains:
  IPR001841 Zinc finger, RING-type [PS50089] (7-48)
  IPR044288 ZNF598/HEL2 [PTHR22938] (4-104)

pLDDT: mean 96.65, std 7.42, range [42.47, 98.94]